Protein AF-A0A7M2WSL2-F1 (afdb_monomer)

Solvent-accessible surface area (backbone atoms only — not comparable to full-atom values): 22677 Å² total; per-residue (Å²): 111,73,67,41,80,31,45,50,69,55,45,14,62,76,70,75,43,53,54,68,55,51,52,52,30,42,78,66,69,74,40,58,68,49,78,54,98,91,40,59,30,32,61,43,76,50,77,74,74,77,69,74,76,80,85,72,78,87,85,80,89,82,82,86,81,89,82,88,91,80,84,84,89,81,90,86,76,83,83,75,87,81,77,84,82,82,81,76,79,75,80,72,84,81,88,76,77,91,67,82,78,76,72,79,74,80,76,73,67,79,74,70,66,75,58,62,66,52,56,58,61,66,70,77,64,87,81,73,93,62,81,77,54,66,66,59,57,50,54,50,52,53,56,50,51,54,50,52,54,50,51,52,52,50,51,55,50,50,54,57,53,52,57,55,52,55,56,53,52,54,54,52,51,54,51,52,53,51,54,53,50,52,53,52,52,50,51,52,50,52,52,53,51,50,53,53,51,54,59,55,49,55,58,50,49,54,52,50,51,51,50,53,52,53,50,50,53,51,52,50,50,54,50,54,51,52,51,50,54,50,51,50,52,54,50,52,50,53,54,50,50,53,52,50,54,50,52,51,52,52,52,51,52,49,54,52,53,49,52,52,53,53,54,55,50,54,54,60,55,55,74,76,71,66,79,92,75,91,74,84,89,81,90,76,91,73,87,74,73,83,80,76,83,79,67,86,76,71,78,80,73,75,68,84,80,82,75,78,82,79,76,88,76,78,72,75,83,68,80,80,74,73,83,86,65,82,74,86,80,71,87,77,73,82,78,79,79,75,80,78,75,74,81,84,79,91,127

Mean predicted aligned error: 22.31 Å

Organism: NCBI:txid2807512

Radius of gyration: 57.65 Å; Cα contacts (8 Å, |Δi|>4): 65; chains: 1; bounding box: 119×73×189 Å

Structure (mmCIF, N/CA/C/O backbone):
data_AF-A0A7M2WSL2-F1
#
_entry.id   AF-A0A7M2WSL2-F1
#
loop_
_atom_site.group_PDB
_atom_site.id
_atom_site.type_symbol
_atom_site.label_atom_id
_atom_site.label_alt_id
_atom_site.label_comp_id
_atom_site.label_asym_id
_atom_site.label_entity_id
_atom_site.label_seq_id
_atom_site.pdbx_PDB_ins_code
_atom_site.Cartn_x
_atom_site.Cartn_y
_atom_site.Cartn_z
_atom_site.occupancy
_atom_site.B_iso_or_equiv
_atom_site.auth_seq_id
_atom_site.auth_comp_id
_atom_site.auth_asym_id
_atom_site.auth_atom_id
_atom_site.pdbx_PDB_model_num
ATOM 1 N N . MET A 1 1 ? -17.368 -17.737 -5.888 1.00 64.94 1 MET A N 1
ATOM 2 C CA . MET A 1 1 ? -16.887 -16.482 -5.279 1.00 64.94 1 MET A CA 1
ATOM 3 C C . MET A 1 1 ? -17.725 -15.364 -5.865 1.00 64.94 1 MET A C 1
ATOM 5 O O . MET A 1 1 ? -17.919 -15.394 -7.074 1.00 64.94 1 MET A O 1
ATOM 9 N N . PRO A 1 2 ? -18.337 -14.489 -5.056 1.00 87.25 2 PRO A N 1
ATOM 10 C CA . PRO A 1 2 ? -19.123 -13.386 -5.589 1.00 87.25 2 PRO A CA 1
ATOM 11 C C . PRO A 1 2 ? -18.171 -12.367 -6.216 1.00 87.25 2 PRO A C 1
ATOM 13 O O . PRO A 1 2 ? -17.547 -11.564 -5.523 1.00 87.25 2 PRO A O 1
ATOM 16 N N . ASP A 1 3 ? -18.030 -12.427 -7.535 1.00 94.69 3 ASP A N 1
ATOM 17 C CA . ASP A 1 3 ? -17.269 -11.424 -8.260 1.00 94.69 3 ASP A CA 1
ATOM 18 C C . ASP A 1 3 ? -18.045 -10.107 -8.213 1.00 94.69 3 ASP A C 1
ATOM 20 O O . ASP A 1 3 ? -19.223 -10.038 -8.572 1.00 94.69 3 ASP A O 1
ATOM 24 N N . THR A 1 4 ? -17.398 -9.061 -7.705 1.00 96.69 4 THR A N 1
ATOM 25 C CA . THR A 1 4 ? -18.020 -7.746 -7.539 1.00 96.69 4 THR A CA 1
ATOM 26 C C . THR A 1 4 ? -17.305 -6.748 -8.434 1.00 96.69 4 THR A C 1
ATOM 28 O O . THR A 1 4 ? -16.081 -6.619 -8.381 1.00 96.69 4 THR A O 1
ATOM 31 N N . TRP A 1 5 ? -18.069 -6.030 -9.257 1.00 97.81 5 TRP A N 1
ATOM 32 C CA . TRP A 1 5 ? -17.551 -4.901 -10.023 1.00 97.81 5 TRP A CA 1
ATOM 33 C C . TRP A 1 5 ? -17.363 -3.708 -9.091 1.00 97.81 5 TRP A C 1
ATOM 35 O O . TRP A 1 5 ? -18.303 -3.290 -8.418 1.00 97.81 5 TRP A O 1
ATOM 45 N N . GLN A 1 6 ? -16.144 -3.182 -9.032 1.00 97.75 6 GLN A N 1
ATOM 46 C CA . GLN A 1 6 ? -15.785 -2.058 -8.170 1.00 97.75 6 GLN A CA 1
ATOM 47 C C . GLN A 1 6 ? -15.093 -0.967 -8.978 1.00 97.75 6 GLN A C 1
ATOM 49 O O . GLN A 1 6 ? -14.476 -1.236 -10.010 1.00 97.75 6 GLN A O 1
ATOM 54 N N . THR A 1 7 ? -15.140 0.276 -8.502 1.00 98.06 7 THR A N 1
ATOM 55 C CA . THR A 1 7 ? -14.353 1.352 -9.118 1.00 98.06 7 THR A CA 1
ATOM 56 C C . THR A 1 7 ? -12.853 1.084 -8.944 1.00 98.06 7 THR A C 1
ATOM 58 O O . THR A 1 7 ? -12.441 0.387 -8.017 1.00 98.06 7 THR A O 1
ATOM 61 N N . ILE A 1 8 ? -12.005 1.654 -9.811 1.00 97.56 8 ILE A N 1
ATOM 62 C CA . ILE A 1 8 ? -10.539 1.475 -9.717 1.00 97.56 8 ILE A CA 1
ATOM 63 C C . ILE A 1 8 ? -10.004 1.852 -8.322 1.00 97.56 8 ILE A C 1
ATOM 65 O O . ILE A 1 8 ? -9.097 1.198 -7.811 1.00 97.56 8 ILE A O 1
ATOM 69 N N . GLU A 1 9 ? -10.559 2.896 -7.708 1.00 97.56 9 GLU A N 1
ATOM 70 C CA . GLU A 1 9 ? -10.165 3.377 -6.379 1.00 97.56 9 GLU A CA 1
ATOM 71 C C . GLU A 1 9 ? -10.518 2.365 -5.284 1.00 97.56 9 GLU A C 1
ATOM 73 O O . GLU A 1 9 ? -9.686 2.067 -4.430 1.00 97.56 9 GLU A O 1
ATOM 78 N N . GLN A 1 10 ? -11.718 1.784 -5.341 1.00 97.12 10 GLN A N 1
ATOM 79 C CA . GLN A 1 10 ? -12.152 0.752 -4.397 1.00 97.12 10 GLN A CA 1
ATOM 80 C C . GLN A 1 10 ? -11.351 -0.537 -4.577 1.00 97.12 10 GLN A C 1
ATOM 82 O O . GLN A 1 10 ? -10.811 -1.062 -3.605 1.00 97.12 10 GLN A O 1
ATOM 87 N N . ALA A 1 11 ? -11.165 -0.979 -5.823 1.00 97.19 11 ALA A N 1
ATOM 88 C CA . ALA A 1 11 ? -10.371 -2.159 -6.140 1.00 97.19 11 ALA A CA 1
ATOM 89 C C . ALA A 1 11 ? -8.915 -2.017 -5.665 1.00 97.19 11 ALA A C 1
ATOM 91 O O . ALA A 1 11 ? -8.324 -2.980 -5.183 1.00 97.19 11 ALA A O 1
ATOM 92 N N . ALA A 1 12 ? -8.335 -0.815 -5.759 1.00 97.44 12 ALA A N 1
ATOM 93 C CA . ALA A 1 12 ? -7.002 -0.524 -5.237 1.00 97.44 12 ALA A CA 1
ATOM 94 C C . ALA A 1 12 ? -6.919 -0.767 -3.719 1.00 97.44 12 ALA A C 1
ATOM 96 O O . ALA A 1 12 ? -5.985 -1.423 -3.254 1.00 97.44 12 ALA A O 1
ATOM 97 N N . VAL A 1 13 ? -7.923 -0.317 -2.960 1.00 97.44 13 VAL A N 1
ATOM 98 C CA . VAL A 1 13 ? -8.010 -0.552 -1.510 1.00 97.44 13 VAL A CA 1
ATOM 99 C C . VAL A 1 13 ? -8.217 -2.036 -1.205 1.00 97.44 13 VAL A C 1
ATOM 101 O O . VAL A 1 13 ? -7.488 -2.594 -0.390 1.00 97.44 13 VAL A O 1
ATOM 104 N N . THR A 1 14 ? -9.154 -2.698 -1.888 1.00 95.88 14 THR A N 1
ATOM 105 C CA . THR A 1 14 ? -9.476 -4.116 -1.661 1.00 95.88 14 THR A CA 1
ATOM 106 C C . THR A 1 14 ? -8.311 -5.051 -1.987 1.00 95.88 14 THR A C 1
ATOM 108 O O . THR A 1 14 ? -8.093 -6.024 -1.271 1.00 95.88 14 THR A O 1
ATOM 111 N N . LEU A 1 15 ? -7.538 -4.758 -3.036 1.00 95.50 15 LEU A N 1
ATOM 112 C CA . LEU A 1 15 ? -6.377 -5.559 -3.440 1.00 95.50 15 LEU A CA 1
ATOM 113 C C . LEU A 1 15 ? -5.081 -5.173 -2.706 1.00 95.50 15 LEU A C 1
ATOM 115 O O . LEU A 1 15 ? -4.066 -5.845 -2.882 1.00 95.50 15 LEU A O 1
ATOM 119 N N . GLY A 1 16 ? -5.072 -4.076 -1.941 1.00 96.12 16 GLY A N 1
ATOM 120 C CA . GLY A 1 16 ? -3.850 -3.537 -1.335 1.00 96.12 16 GLY A CA 1
ATOM 121 C C . GLY A 1 16 ? -2.824 -3.041 -2.365 1.00 96.12 16 GLY A C 1
ATOM 122 O O . GLY A 1 16 ? -1.617 -3.120 -2.137 1.00 96.12 16 GLY A O 1
ATOM 123 N N . LEU A 1 17 ? -3.281 -2.551 -3.522 1.00 97.56 17 LEU A N 1
ATOM 124 C CA . LEU A 1 17 ? -2.436 -2.065 -4.619 1.00 97.56 17 LEU A CA 1
ATOM 125 C C . LEU A 1 17 ? -2.628 -0.563 -4.840 1.00 97.56 17 LEU A C 1
ATOM 127 O O . LEU A 1 17 ? -3.683 -0.004 -4.576 1.00 97.56 17 LEU A O 1
ATOM 131 N N . SER A 1 18 ? -1.623 0.114 -5.405 1.00 97.81 18 SER A N 1
ATOM 132 C CA . SER A 1 18 ? -1.810 1.505 -5.840 1.00 97.81 18 SER A CA 1
ATOM 133 C C . SER A 1 18 ? -2.725 1.583 -7.070 1.00 97.81 18 SER A C 1
ATOM 135 O O . SER A 1 18 ? -2.648 0.728 -7.956 1.00 97.81 18 SER A O 1
ATOM 137 N N . VAL A 1 19 ? -3.504 2.664 -7.196 1.00 97.81 19 VAL A N 1
ATOM 138 C CA . VAL A 1 19 ? -4.343 2.961 -8.380 1.00 97.81 19 VAL A CA 1
ATOM 139 C C . VAL A 1 19 ? -3.547 2.851 -9.690 1.00 97.81 19 VAL A C 1
ATOM 141 O O . VAL A 1 19 ? -4.021 2.300 -10.683 1.00 97.81 19 VAL A O 1
ATOM 144 N N . ARG A 1 20 ? -2.288 3.315 -9.698 1.00 97.75 20 ARG A N 1
ATOM 145 C CA . ARG A 1 20 ? -1.397 3.220 -10.866 1.00 97.75 20 ARG A CA 1
ATOM 146 C C . ARG A 1 20 ? -1.063 1.770 -11.225 1.00 97.75 20 ARG A C 1
ATOM 148 O O . ARG A 1 20 ? -0.991 1.439 -12.407 1.00 97.75 20 ARG A O 1
ATOM 155 N N . THR A 1 21 ? -0.858 0.915 -10.225 1.00 98.12 21 THR A N 1
ATOM 156 C CA . THR A 1 21 ? -0.611 -0.520 -10.424 1.00 98.12 21 THR A CA 1
ATOM 157 C C . THR A 1 21 ? -1.848 -1.208 -10.991 1.00 98.12 21 THR A C 1
ATOM 159 O O . THR A 1 21 ? -1.718 -1.959 -11.955 1.00 98.12 21 THR A O 1
ATOM 162 N N . VAL A 1 22 ? -3.036 -0.894 -10.461 1.00 97.69 22 VAL A N 1
ATOM 163 C CA . VAL A 1 22 ? -4.315 -1.401 -10.985 1.00 97.69 22 VAL A CA 1
ATOM 164 C C . VAL A 1 22 ? -4.478 -1.007 -12.456 1.00 97.69 22 VAL A C 1
ATOM 166 O O . VAL A 1 22 ? -4.682 -1.879 -13.296 1.00 97.69 22 VAL A O 1
ATOM 169 N N . ASN A 1 23 ? -4.243 0.261 -12.813 1.00 97.62 23 ASN A N 1
ATOM 170 C CA . ASN A 1 23 ? -4.266 0.709 -14.213 1.00 97.62 23 ASN A CA 1
ATOM 171 C C . ASN A 1 23 ? -3.266 -0.042 -15.100 1.00 97.62 23 ASN A C 1
ATOM 173 O O . ASN A 1 23 ? -3.602 -0.436 -16.213 1.00 97.62 23 ASN A O 1
ATOM 177 N N . ARG A 1 24 ? -2.048 -0.299 -14.609 1.00 97.94 24 ARG A N 1
ATOM 178 C CA . ARG A 1 24 ? -1.054 -1.084 -15.355 1.00 97.94 24 ARG A CA 1
ATOM 179 C C . ARG A 1 24 ? -1.512 -2.529 -15.574 1.00 97.94 24 ARG A C 1
ATOM 181 O O . ARG A 1 24 ? -1.225 -3.095 -16.624 1.00 97.94 24 ARG A O 1
ATOM 188 N N . HIS A 1 25 ? -2.209 -3.124 -14.608 1.00 97.75 25 HIS A N 1
ATOM 189 C CA . HIS A 1 25 ? -2.771 -4.470 -14.729 1.00 97.75 25 HIS A CA 1
ATOM 190 C C . HIS A 1 25 ? -3.954 -4.523 -15.700 1.00 97.75 25 HIS A C 1
ATOM 192 O O . HIS A 1 25 ? -4.042 -5.482 -16.461 1.00 97.75 25 HIS A O 1
ATOM 198 N N . ILE A 1 26 ? -4.791 -3.481 -15.732 1.00 97.38 26 ILE A N 1
ATOM 199 C CA . ILE A 1 26 ? -5.857 -3.325 -16.731 1.00 97.38 26 ILE A CA 1
ATOM 200 C C . ILE A 1 26 ? -5.252 -3.245 -18.140 1.00 97.38 26 ILE A C 1
ATOM 202 O O . ILE A 1 26 ? -5.611 -4.035 -19.006 1.00 97.38 26 ILE A O 1
ATOM 206 N N . THR A 1 27 ? -4.277 -2.355 -18.372 1.00 97.62 27 THR A N 1
ATOM 207 C CA . THR A 1 27 ? -3.606 -2.236 -19.684 1.00 97.62 27 THR A CA 1
ATOM 208 C C . THR A 1 27 ? -2.864 -3.516 -20.075 1.00 97.62 27 THR A C 1
ATOM 210 O O . THR A 1 27 ? -2.748 -3.828 -21.255 1.00 97.62 27 THR A O 1
ATOM 213 N N . GLY A 1 28 ? -2.365 -4.267 -19.090 1.00 97.06 28 GLY A N 1
ATOM 214 C CA . GLY A 1 28 ? -1.717 -5.560 -19.296 1.00 97.06 28 GLY A CA 1
ATOM 215 C C . GLY A 1 28 ? -2.674 -6.745 -19.459 1.00 97.06 28 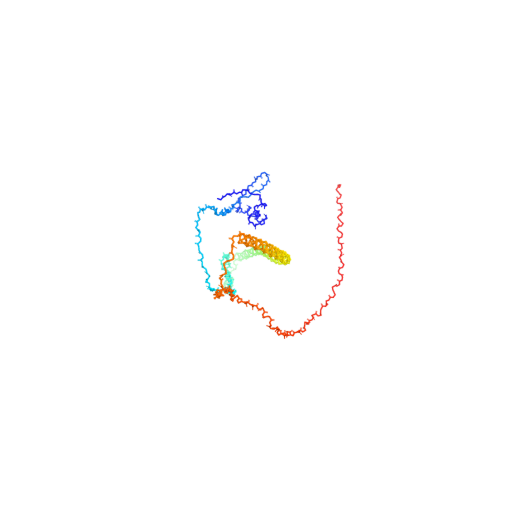GLY A C 1
ATOM 216 O O . GLY A 1 28 ? -2.184 -7.864 -19.573 1.00 97.06 28 GLY A O 1
ATOM 217 N N . GLY A 1 29 ? -3.996 -6.536 -19.410 1.00 96.88 29 GLY A N 1
ATOM 218 C CA . GLY A 1 29 ? -5.001 -7.600 -19.530 1.00 96.88 29 GLY A CA 1
ATOM 219 C C . GLY A 1 29 ? -5.028 -8.591 -18.360 1.00 96.88 29 GLY A C 1
ATOM 220 O O . GLY A 1 29 ? -5.563 -9.684 -18.500 1.00 96.88 29 GLY A O 1
ATOM 221 N N . LYS A 1 30 ? -4.428 -8.240 -17.214 1.00 97.56 30 LYS A N 1
ATOM 222 C CA . LYS A 1 30 ? -4.379 -9.102 -16.017 1.00 97.56 30 LYS A CA 1
ATOM 223 C C . LYS A 1 30 ? -5.619 -8.987 -15.137 1.00 97.56 30 LYS A C 1
ATOM 225 O O . LYS A 1 30 ? -5.870 -9.878 -14.337 1.00 97.56 30 LYS A O 1
ATOM 230 N N . LEU A 1 31 ? -6.327 -7.865 -15.228 1.00 97.38 31 LEU A N 1
ATOM 231 C CA . LEU A 1 31 ? -7.574 -7.616 -14.515 1.00 97.38 31 LEU A CA 1
ATOM 232 C C . LEU A 1 31 ? -8.659 -7.319 -15.540 1.00 97.38 31 LEU A C 1
ATOM 234 O O . LEU A 1 31 ? -8.443 -6.522 -16.456 1.00 97.38 31 LEU A O 1
ATOM 238 N N . GLU A 1 32 ? -9.815 -7.949 -15.372 1.00 97.94 32 GLU A N 1
ATOM 239 C CA . GLU A 1 32 ? -10.969 -7.697 -16.220 1.00 97.94 32 GLU A CA 1
ATOM 240 C C . GLU A 1 32 ? -11.554 -6.323 -15.879 1.00 97.94 32 GLU A C 1
ATOM 242 O O . GLU A 1 32 ? -11.783 -5.995 -14.712 1.00 97.94 32 GLU A O 1
ATOM 247 N N . SER A 1 33 ? -11.743 -5.483 -16.897 1.00 97.88 33 SER A N 1
ATOM 248 C CA . SER A 1 33 ? -12.232 -4.115 -16.721 1.00 97.88 33 SER A CA 1
ATOM 249 C C . SER A 1 33 ? -13.359 -3.816 -17.691 1.00 97.88 33 SER A C 1
ATOM 251 O O . SER A 1 33 ? -13.287 -4.211 -18.856 1.00 97.88 33 SER A O 1
ATOM 253 N N . ARG A 1 34 ? -14.345 -3.043 -17.242 1.00 98.06 34 ARG A N 1
ATOM 254 C CA . ARG A 1 34 ? -15.430 -2.524 -18.080 1.00 98.06 34 ARG A CA 1
ATOM 255 C C . ARG A 1 34 ? -15.601 -1.026 -17.862 1.00 98.06 34 ARG A C 1
ATOM 257 O O . ARG A 1 34 ? -15.163 -0.480 -16.851 1.00 98.06 34 ARG A O 1
ATOM 264 N N . LEU A 1 35 ? -16.233 -0.353 -18.815 1.00 98.06 35 LEU A N 1
ATOM 265 C CA . LEU A 1 35 ? -16.633 1.044 -18.670 1.00 98.06 35 LEU A CA 1
ATOM 266 C C . LEU A 1 35 ? -18.125 1.078 -18.315 1.00 98.06 35 LEU A C 1
ATOM 268 O O . LEU A 1 35 ? -18.942 0.622 -19.110 1.00 98.06 35 LEU A O 1
ATOM 272 N N . PHE A 1 36 ? -18.472 1.595 -17.138 1.00 96.94 36 PHE A N 1
ATOM 273 C CA . PHE A 1 36 ? -19.849 1.734 -16.664 1.00 96.94 36 PHE A CA 1
ATOM 274 C C . PHE A 1 36 ? -20.069 3.186 -16.225 1.00 96.94 36 PHE A C 1
ATOM 276 O O . PHE A 1 36 ? -19.248 3.748 -15.505 1.00 96.94 36 PHE A O 1
ATOM 283 N N . GLU A 1 37 ? -21.109 3.839 -16.750 1.00 95.19 37 GLU A N 1
ATOM 284 C CA . GLU A 1 37 ? -21.419 5.256 -16.463 1.00 95.19 37 GLU A CA 1
ATOM 285 C C . GLU A 1 37 ? -20.238 6.232 -16.685 1.00 95.19 37 GLU A C 1
ATOM 287 O O . GLU A 1 37 ? -20.063 7.225 -15.981 1.00 95.19 37 GLU A O 1
ATOM 292 N N . GLY A 1 38 ? -19.375 5.945 -17.666 1.00 96.50 38 GLY A N 1
ATOM 293 C CA . GLY A 1 38 ? -18.196 6.769 -17.963 1.00 96.50 38 GLY A CA 1
ATOM 294 C C . GLY A 1 38 ? -17.043 6.623 -16.961 1.00 96.50 38 GLY A C 1
ATOM 295 O O . GLY A 1 38 ? -16.013 7.278 -17.121 1.00 96.50 38 GLY A O 1
ATOM 296 N N . ARG A 1 39 ? -17.163 5.737 -15.965 1.00 96.69 39 ARG A N 1
ATOM 297 C CA . ARG A 1 39 ? -16.080 5.351 -15.054 1.00 96.69 39 ARG A CA 1
ATOM 298 C C . ARG A 1 39 ? -15.612 3.932 -15.374 1.00 96.69 39 ARG A C 1
ATOM 300 O O . ARG A 1 39 ? -16.380 3.080 -15.811 1.00 96.69 39 ARG A O 1
ATOM 307 N N . ARG A 1 40 ? -14.312 3.675 -15.213 1.00 96.62 40 ARG A N 1
ATOM 308 C CA . ARG A 1 40 ? -13.759 2.322 -15.371 1.00 96.62 40 ARG A CA 1
ATOM 309 C C . ARG A 1 40 ? -13.963 1.547 -14.073 1.00 96.62 40 ARG A C 1
ATOM 311 O O . ARG A 1 40 ? -13.539 2.003 -13.011 1.00 96.62 40 ARG A O 1
ATOM 318 N N . GLU A 1 41 ? -14.582 0.384 -14.189 1.00 98.19 41 GLU A N 1
ATOM 319 C CA . GLU A 1 41 ? -14.761 -0.589 -13.115 1.00 98.19 41 GLU A CA 1
ATOM 320 C C . GLU A 1 41 ? -13.898 -1.823 -13.382 1.00 98.19 41 GLU A C 1
ATOM 322 O O . GLU A 1 41 ? -13.616 -2.165 -14.534 1.00 98.19 41 GLU A O 1
ATOM 327 N N . VAL A 1 42 ? -13.478 -2.485 -12.311 1.00 97.94 42 VAL A N 1
ATOM 328 C CA . VAL A 1 42 ? -12.630 -3.678 -12.321 1.00 97.94 42 VAL A CA 1
ATOM 329 C C . VAL A 1 42 ? -13.364 -4.804 -11.605 1.00 97.94 42 VAL A C 1
ATOM 331 O O . VAL A 1 42 ? -13.981 -4.573 -10.563 1.00 97.94 42 VAL A O 1
ATOM 334 N N . LEU A 1 43 ? -13.305 -6.012 -12.163 1.00 97.69 43 LEU A N 1
ATOM 335 C CA . LEU A 1 43 ? -13.853 -7.205 -11.527 1.00 97.69 43 LEU A CA 1
ATOM 336 C C . LEU A 1 43 ? -12.900 -7.677 -10.425 1.00 97.69 43 LEU A C 1
ATOM 338 O O . LEU A 1 43 ? -11.735 -7.978 -10.696 1.00 97.69 43 LEU A O 1
ATOM 342 N N . VAL A 1 44 ? -13.381 -7.726 -9.182 1.00 96.75 44 VAL A N 1
ATOM 343 C CA . VAL A 1 44 ? -12.599 -8.201 -8.035 1.00 96.75 44 VAL A CA 1
ATOM 344 C C . VAL A 1 44 ? -13.259 -9.451 -7.460 1.00 96.75 44 VAL A C 1
ATOM 346 O O . VAL A 1 44 ? -14.396 -9.402 -6.985 1.00 96.75 44 VAL A O 1
ATOM 349 N N . SER A 1 45 ? -12.524 -10.563 -7.471 1.00 94.94 45 SER A N 1
ATOM 350 C CA . SER A 1 45 ? -12.905 -11.790 -6.770 1.00 94.94 45 SER A CA 1
ATOM 351 C C . SER A 1 45 ? -12.498 -11.658 -5.306 1.00 94.94 45 SER A C 1
ATOM 353 O O . SER A 1 45 ? -11.326 -11.800 -4.953 1.00 94.94 45 SER A O 1
ATOM 355 N N . LEU A 1 46 ? -13.464 -11.335 -4.449 1.00 89.62 46 LEU A N 1
ATOM 356 C CA . LEU A 1 46 ? -13.247 -11.324 -3.006 1.00 89.62 46 LEU A CA 1
ATOM 357 C C . LEU A 1 46 ? -13.171 -12.776 -2.505 1.00 89.62 46 LEU A C 1
ATOM 359 O O . LEU A 1 46 ? -14.042 -13.581 -2.862 1.00 89.62 46 LEU A O 1
ATOM 363 N N . PRO A 1 47 ? -12.165 -13.135 -1.684 1.00 84.56 47 PRO A N 1
ATOM 364 C CA . PRO A 1 47 ? -12.199 -14.404 -0.973 1.00 84.56 47 PRO A CA 1
ATOM 365 C C . PRO A 1 47 ? -13.462 -14.420 -0.111 1.00 84.56 47 PRO A C 1
ATOM 367 O O . PRO A 1 47 ? -13.743 -13.442 0.583 1.00 84.56 47 PRO A O 1
ATOM 370 N N . ASP A 1 48 ? -14.236 -15.504 -0.211 1.00 79.75 48 ASP A N 1
ATOM 371 C CA . ASP A 1 48 ? -15.461 -15.686 0.569 1.00 79.75 48 ASP A CA 1
ATOM 372 C C . ASP A 1 48 ? -15.095 -15.451 2.041 1.00 79.75 48 ASP A C 1
ATOM 374 O O . ASP A 1 48 ? -14.206 -16.156 2.542 1.00 79.75 48 ASP A O 1
ATOM 378 N N . PRO A 1 49 ? -15.638 -14.407 2.705 1.00 77.69 49 PRO A N 1
ATOM 379 C CA . PRO A 1 49 ? -15.302 -14.149 4.092 1.00 77.69 49 PRO A CA 1
ATOM 380 C C . PRO A 1 49 ? -15.655 -15.424 4.832 1.00 77.69 49 PRO A C 1
ATOM 382 O O . PRO A 1 49 ? -16.815 -15.826 4.811 1.00 77.69 49 PRO A O 1
ATOM 385 N N . VAL A 1 50 ? -14.644 -16.092 5.400 1.00 70.25 50 VAL A N 1
ATOM 386 C CA . VAL A 1 50 ? -14.818 -17.341 6.141 1.00 70.25 50 VAL A CA 1
ATOM 387 C C . VAL A 1 50 ? -15.927 -17.074 7.137 1.00 70.25 50 VAL A C 1
ATOM 389 O O . VAL A 1 50 ? -15.716 -16.354 8.114 1.00 70.25 50 VAL A O 1
ATOM 392 N N . ARG A 1 51 ? -17.132 -17.560 6.818 1.00 64.12 51 ARG A N 1
ATOM 393 C CA . ARG A 1 51 ? -18.318 -17.322 7.624 1.00 64.12 51 ARG A CA 1
ATOM 394 C C . ARG A 1 51 ? -17.937 -17.850 8.998 1.00 64.12 51 ARG A C 1
ATOM 396 O O . ARG A 1 51 ? -17.650 -19.048 9.080 1.00 64.12 51 ARG A O 1
ATOM 403 N N . PRO A 1 52 ? -17.811 -16.993 10.031 1.00 63.00 52 PRO A N 1
ATOM 404 C CA . PRO A 1 52 ? -17.449 -17.471 11.351 1.00 63.00 52 PRO A CA 1
ATOM 405 C C . PRO A 1 52 ? -18.497 -18.520 11.676 1.00 63.00 52 PRO A C 1
ATOM 407 O O . PRO A 1 52 ? -19.689 -18.217 11.626 1.00 63.00 52 PRO A O 1
ATOM 410 N N . ALA A 1 53 ? -18.055 -19.771 11.826 1.00 61.66 53 ALA A N 1
ATOM 411 C CA . ALA A 1 53 ? -18.947 -20.895 12.028 1.00 61.66 53 ALA A CA 1
ATOM 412 C C . ALA A 1 53 ? -19.918 -20.494 13.134 1.00 61.66 53 ALA A C 1
ATOM 414 O O . ALA A 1 53 ? -19.483 -20.192 14.246 1.00 61.66 53 ALA A O 1
ATOM 415 N N . ASP A 1 54 ? -21.201 -20.403 12.779 1.00 50.41 54 ASP A N 1
ATOM 416 C CA . ASP A 1 54 ? -22.283 -20.076 13.688 1.00 50.41 54 ASP A CA 1
ATOM 417 C C . ASP A 1 54 ? -22.218 -21.088 14.839 1.00 50.41 54 ASP A C 1
ATOM 419 O O . ASP A 1 54 ? -22.746 -22.196 14.749 1.00 50.41 54 ASP A O 1
ATOM 423 N N . SER A 1 55 ? -21.559 -20.716 15.937 1.00 55.62 55 SER A N 1
ATOM 424 C CA . SER A 1 55 ? -21.546 -21.428 17.213 1.00 55.62 55 SER A CA 1
ATOM 425 C C . SER A 1 55 ? -22.893 -21.222 17.902 1.00 55.62 55 SER A C 1
ATOM 427 O O . SER A 1 55 ? -23.008 -20.786 19.045 1.00 55.62 55 SER A O 1
ATOM 429 N N . THR A 1 56 ? -23.966 -21.530 17.181 1.00 51.66 56 THR A N 1
ATOM 430 C CA . THR A 1 56 ? -25.314 -21.534 17.715 1.00 51.66 56 THR A CA 1
ATOM 431 C C . THR A 1 56 ? -25.589 -22.896 18.341 1.00 51.66 56 THR A C 1
ATOM 433 O O . THR A 1 56 ? -26.010 -23.856 17.711 1.00 51.66 56 THR A O 1
ATOM 436 N N . LYS A 1 57 ? -25.400 -22.918 19.663 1.00 50.38 57 LYS A N 1
ATOM 437 C CA . LYS A 1 57 ? -26.470 -23.332 20.576 1.00 50.38 57 LYS A CA 1
ATOM 438 C C . LYS A 1 57 ? -26.914 -24.799 20.456 1.00 50.38 57 LYS A C 1
ATOM 440 O O . LYS A 1 57 ? -28.077 -25.084 20.194 1.00 50.38 57 LYS A O 1
ATOM 445 N N . SER A 1 58 ? -26.017 -25.721 20.812 1.00 48.78 58 SER A N 1
ATOM 446 C CA . SER A 1 58 ? -26.443 -26.968 21.458 1.00 48.78 58 SER A CA 1
ATOM 447 C C . SER A 1 58 ? -26.646 -26.684 22.947 1.00 48.78 58 SER A C 1
ATOM 449 O O . SER A 1 58 ? -25.696 -26.517 23.710 1.00 48.78 58 SER A O 1
ATOM 451 N N . ALA A 1 59 ? -27.908 -26.522 23.333 1.00 49.62 59 ALA A N 1
ATOM 452 C CA . ALA A 1 59 ? -28.340 -26.411 24.715 1.00 49.62 59 ALA A CA 1
ATOM 453 C C . ALA A 1 59 ? -28.678 -27.808 25.255 1.00 49.62 59 ALA A C 1
ATOM 455 O O . ALA A 1 59 ? -29.679 -28.384 24.841 1.00 49.62 59 ALA A O 1
ATOM 456 N N . ALA A 1 60 ? -27.892 -28.314 26.209 1.00 48.84 60 ALA A N 1
ATOM 457 C CA . ALA A 1 60 ? -28.373 -29.157 27.309 1.00 48.84 60 ALA A CA 1
ATOM 458 C C . ALA A 1 60 ? -27.327 -29.209 28.447 1.00 48.84 60 ALA A C 1
ATOM 460 O O . ALA A 1 60 ? -26.129 -29.151 28.168 1.00 48.84 60 ALA A O 1
ATOM 461 N N . PRO A 1 61 ? -27.748 -29.283 29.726 1.00 61.75 61 PRO A N 1
ATOM 462 C CA . PRO A 1 61 ? -26.907 -28.960 30.873 1.00 61.75 61 PRO A CA 1
ATOM 463 C C . PRO A 1 61 ? -26.326 -30.213 31.536 1.00 61.75 61 PRO A C 1
ATOM 465 O O . PRO A 1 61 ? -27.065 -31.152 31.819 1.00 61.75 61 PRO A O 1
ATOM 468 N N . GLN A 1 62 ? -25.045 -30.193 31.918 1.00 44.06 62 GLN A N 1
ATOM 469 C CA . GLN A 1 62 ? -24.550 -31.092 32.963 1.00 44.06 62 GLN A CA 1
ATOM 470 C C . GLN A 1 62 ? -23.603 -30.392 33.943 1.00 44.06 62 GLN A C 1
ATOM 472 O O . GLN A 1 62 ? -22.435 -30.107 33.709 1.00 44.06 62 GLN A O 1
ATOM 477 N N . ARG A 1 63 ? -24.254 -30.097 35.061 1.00 40.81 63 ARG A N 1
ATOM 478 C CA . ARG A 1 63 ? -23.825 -29.838 36.427 1.00 40.81 63 ARG A CA 1
ATOM 479 C C . ARG A 1 63 ? -22.597 -30.656 36.881 1.00 40.81 63 ARG A C 1
ATOM 481 O O . ARG A 1 63 ? -22.625 -31.875 36.819 1.00 40.81 63 ARG A O 1
ATOM 488 N N . ALA A 1 64 ? -21.646 -29.921 37.465 1.00 49.84 64 ALA A N 1
ATOM 489 C CA . ALA A 1 64 ? -20.765 -30.250 38.597 1.00 49.84 64 ALA A CA 1
ATOM 490 C C . ALA A 1 64 ? -19.856 -31.496 38.532 1.00 49.84 64 ALA A C 1
ATOM 492 O O . ALA A 1 64 ? -20.331 -32.618 38.637 1.00 49.84 64 ALA A O 1
ATOM 493 N N . ALA A 1 65 ? -18.536 -31.282 38.601 1.00 43.97 65 ALA A N 1
ATOM 494 C CA . ALA A 1 65 ? -17.770 -31.466 39.844 1.00 43.97 65 ALA A CA 1
ATOM 495 C C . ALA A 1 65 ? -16.272 -31.146 39.649 1.00 43.97 65 ALA A C 1
ATOM 497 O O . ALA A 1 65 ? -15.642 -31.562 38.685 1.00 43.97 65 ALA A O 1
ATOM 498 N N . SER A 1 66 ? -15.755 -30.375 40.603 1.00 47.00 66 SER A N 1
ATOM 499 C CA . SER A 1 66 ? -14.400 -30.310 41.161 1.00 47.00 66 SER A CA 1
ATOM 500 C C . SER A 1 66 ? -13.328 -31.282 40.637 1.00 47.00 66 SER A C 1
ATOM 502 O O . SER A 1 66 ? -13.529 -32.488 40.704 1.00 47.00 66 SER A O 1
ATOM 504 N N . ALA A 1 67 ? -12.130 -30.768 40.317 1.00 41.09 67 ALA A N 1
ATOM 505 C CA . ALA A 1 67 ? -10.889 -31.032 41.074 1.00 41.09 67 ALA A CA 1
ATOM 506 C C . ALA A 1 67 ? -9.610 -30.621 40.305 1.00 41.09 67 ALA A C 1
ATOM 508 O O . ALA A 1 67 ? -9.287 -31.196 39.276 1.00 41.09 67 ALA A O 1
ATOM 509 N N . ALA A 1 68 ? -8.891 -29.671 40.913 1.00 45.62 68 ALA A N 1
ATOM 510 C CA . ALA A 1 68 ? -7.434 -29.534 41.066 1.00 45.62 68 ALA A CA 1
ATOM 511 C C . ALA A 1 68 ? -6.450 -29.490 39.859 1.00 45.62 68 ALA A C 1
ATOM 513 O O . ALA A 1 68 ? -6.634 -30.162 38.849 1.00 45.62 68 ALA A O 1
ATOM 514 N N . PRO A 1 69 ? -5.340 -28.723 40.001 1.00 60.41 69 PRO A N 1
ATOM 515 C CA . PRO A 1 69 ? -4.348 -28.482 38.956 1.00 60.41 69 PRO A CA 1
ATOM 516 C C . PRO A 1 69 ? -3.114 -29.397 39.077 1.00 60.41 69 PRO A C 1
ATOM 518 O O . PRO A 1 69 ? -2.686 -29.773 40.167 1.00 60.41 69 PRO A O 1
ATOM 521 N N . SER A 1 70 ? -2.485 -29.708 37.948 1.00 45.09 70 SER A N 1
ATOM 522 C CA . SER A 1 70 ? -1.123 -30.256 37.849 1.00 45.09 70 SER A CA 1
ATOM 523 C C . SER A 1 70 ? -0.529 -29.694 36.554 1.00 45.09 70 SER A C 1
ATOM 525 O O . SER A 1 70 ? -1.126 -29.837 35.497 1.00 45.09 70 SER A O 1
ATOM 527 N N . ALA A 1 71 ? 0.411 -28.756 36.638 1.00 41.66 71 ALA A N 1
ATOM 528 C CA . ALA A 1 71 ? 1.844 -28.953 36.855 1.00 41.66 71 ALA A CA 1
ATOM 529 C C . ALA A 1 71 ? 2.616 -29.121 35.533 1.00 41.66 71 ALA A C 1
ATOM 531 O O . ALA A 1 71 ? 2.395 -30.056 34.776 1.00 41.66 71 ALA A O 1
ATOM 532 N N . SER A 1 72 ? 3.588 -28.219 35.379 1.00 38.38 72 SER A N 1
ATOM 533 C CA . SER A 1 72 ? 4.893 -28.430 34.752 1.00 38.38 72 SER A CA 1
ATOM 534 C C . SER A 1 72 ? 4.996 -28.573 33.232 1.00 38.38 72 SER A C 1
ATOM 536 O O . SER A 1 72 ? 4.834 -29.647 32.671 1.00 38.38 72 SER A O 1
ATOM 538 N N . GLY A 1 73 ? 5.540 -27.503 32.643 1.00 37.84 73 GLY A N 1
ATOM 539 C CA . GLY A 1 73 ? 6.768 -27.606 31.856 1.00 37.84 73 GLY A CA 1
ATOM 540 C C . GLY A 1 73 ? 6.590 -27.693 30.347 1.00 37.84 73 GLY A C 1
ATOM 541 O O . GLY A 1 73 ? 6.151 -28.712 29.844 1.00 37.84 73 GLY A O 1
ATOM 542 N N . THR A 1 74 ? 7.051 -26.660 29.639 1.00 38.66 74 THR A N 1
ATOM 543 C CA . THR A 1 74 ? 8.255 -26.756 28.793 1.00 38.66 74 THR A CA 1
ATOM 544 C C . THR A 1 74 ? 8.650 -25.370 28.283 1.00 38.66 74 THR A C 1
ATOM 546 O O . THR A 1 74 ? 7.834 -24.622 27.761 1.00 38.66 74 THR A O 1
ATOM 549 N N . THR A 1 75 ? 9.923 -25.060 28.511 1.00 42.53 75 THR A N 1
ATOM 550 C CA . THR A 1 75 ? 10.793 -24.083 27.844 1.00 42.53 75 THR A CA 1
ATOM 551 C C . THR A 1 75 ? 10.354 -23.655 26.443 1.00 42.53 75 THR A C 1
ATOM 553 O O . THR A 1 75 ? 10.345 -24.485 25.538 1.00 42.53 75 THR A O 1
ATOM 556 N N . ASP A 1 76 ? 10.121 -22.353 26.258 1.00 40.84 76 ASP A N 1
ATOM 557 C CA . ASP A 1 76 ? 10.119 -21.724 24.936 1.00 40.84 76 ASP A CA 1
ATOM 558 C C . ASP A 1 76 ? 11.395 -20.880 24.803 1.00 40.84 76 ASP A C 1
ATOM 560 O O . ASP A 1 76 ? 11.572 -19.831 25.430 1.00 40.84 76 ASP A O 1
ATOM 564 N N . THR A 1 77 ? 12.357 -21.459 24.092 1.00 49.94 77 THR A N 1
ATOM 565 C CA . THR A 1 77 ? 13.677 -20.908 23.795 1.00 49.94 77 THR A CA 1
ATOM 566 C C . THR A 1 77 ? 13.568 -20.073 22.517 1.00 49.94 77 THR A C 1
ATOM 568 O O . THR A 1 77 ? 13.035 -20.567 21.526 1.00 49.94 77 THR A O 1
ATOM 571 N N . PRO A 1 78 ? 14.083 -18.831 22.485 1.00 55.66 78 PRO A N 1
ATOM 572 C CA . PRO A 1 78 ? 14.012 -17.999 21.289 1.00 55.66 78 PRO A CA 1
ATOM 573 C C . PRO A 1 78 ? 14.850 -18.610 20.151 1.00 55.66 78 PRO A C 1
ATOM 575 O O . PRO A 1 78 ? 16.014 -18.952 20.384 1.00 55.66 78 PRO A O 1
ATOM 578 N N . PRO A 1 79 ? 14.318 -18.731 18.919 1.00 60.56 79 PRO A N 1
ATOM 579 C CA . PRO A 1 79 ? 15.112 -19.195 17.794 1.00 60.56 79 PRO A CA 1
ATOM 580 C C . PRO A 1 79 ? 16.142 -18.128 17.410 1.00 60.56 79 PRO A C 1
ATOM 582 O O . PRO A 1 79 ? 15.814 -16.971 17.133 1.00 60.56 79 PRO A O 1
ATOM 585 N N . ALA A 1 80 ? 17.409 -18.536 17.409 1.00 45.00 80 ALA A N 1
ATOM 586 C CA . ALA A 1 80 ? 18.505 -17.781 16.827 1.00 45.00 80 ALA A CA 1
ATOM 587 C C . ALA A 1 80 ? 18.272 -17.575 15.315 1.00 45.00 80 ALA A C 1
ATOM 589 O O . ALA A 1 80 ? 17.721 -18.460 14.658 1.00 45.00 80 ALA A O 1
ATOM 590 N N . PRO A 1 81 ? 18.713 -16.449 14.726 1.00 59.59 81 PRO A N 1
ATOM 591 C CA . PRO A 1 81 ? 18.732 -16.302 13.278 1.00 59.59 81 PRO A CA 1
ATOM 592 C C . PRO A 1 81 ? 19.873 -17.146 12.689 1.00 59.59 81 PRO A C 1
ATOM 594 O O . PRO A 1 81 ? 21.046 -16.767 12.737 1.00 59.59 81 PRO A O 1
ATOM 597 N N . GLU A 1 82 ? 19.524 -18.296 12.117 1.00 44.50 82 GLU A N 1
ATOM 598 C CA . GLU A 1 82 ? 20.415 -19.057 11.246 1.00 44.50 82 GLU A CA 1
ATOM 599 C C . GLU A 1 82 ? 20.705 -18.264 9.963 1.00 44.50 82 GLU A C 1
ATOM 601 O O . GLU A 1 82 ? 19.863 -18.037 9.099 1.00 44.50 82 GLU A O 1
ATOM 606 N N . SER A 1 83 ? 21.929 -17.754 9.915 1.00 43.44 83 SER A N 1
ATOM 607 C CA . SER A 1 83 ? 22.914 -17.954 8.853 1.00 43.44 83 SER A CA 1
ATOM 608 C C . SER A 1 83 ? 22.437 -18.557 7.514 1.00 43.44 83 SER A C 1
ATOM 610 O O . SER A 1 83 ? 22.006 -19.700 7.435 1.00 43.44 83 SER A O 1
ATOM 612 N N . THR A 1 84 ? 22.779 -17.828 6.446 1.00 42.44 84 THR A N 1
ATOM 613 C CA . THR A 1 84 ? 23.196 -18.348 5.129 1.00 42.44 84 THR A CA 1
ATOM 614 C C . THR A 1 84 ? 22.115 -18.860 4.171 1.00 42.44 84 THR A C 1
ATOM 616 O O . THR A 1 84 ? 21.863 -20.052 4.041 1.00 42.44 84 THR A O 1
ATOM 619 N N . VAL A 1 85 ? 21.654 -17.949 3.306 1.00 43.44 85 VAL A N 1
ATOM 620 C CA . VAL A 1 85 ? 21.412 -18.272 1.890 1.00 43.44 85 VAL A CA 1
ATOM 621 C C . VAL A 1 85 ? 22.217 -17.287 1.047 1.00 43.44 85 VAL A C 1
ATOM 623 O O . VAL A 1 85 ? 21.767 -16.190 0.721 1.00 43.44 85 VAL A O 1
ATOM 626 N N . ASN A 1 86 ? 23.447 -17.681 0.716 1.00 38.38 86 ASN A N 1
ATOM 627 C CA . ASN A 1 86 ? 24.205 -17.064 -0.365 1.00 38.38 86 ASN A CA 1
ATOM 628 C C . ASN A 1 86 ? 23.485 -17.382 -1.676 1.00 38.38 86 ASN A C 1
ATOM 630 O O . ASN A 1 86 ? 23.573 -18.489 -2.204 1.00 38.38 86 ASN A O 1
ATOM 634 N N . PHE A 1 87 ? 22.746 -16.403 -2.187 1.00 36.59 87 PHE A N 1
ATOM 635 C CA . PHE A 1 87 ? 22.124 -16.464 -3.500 1.00 36.59 87 PHE A CA 1
ATOM 636 C C . PHE A 1 87 ? 23.196 -16.199 -4.564 1.00 36.59 87 PHE A C 1
ATOM 638 O O . PHE A 1 87 ? 23.393 -15.077 -5.029 1.00 36.59 87 PHE A O 1
ATOM 645 N N . THR A 1 88 ? 23.941 -17.242 -4.923 1.00 41.91 88 THR A N 1
ATOM 646 C CA . THR A 1 88 ? 24.803 -17.243 -6.105 1.00 41.91 88 THR A CA 1
ATOM 647 C C . THR A 1 88 ? 23.903 -17.315 -7.337 1.00 41.91 88 THR A C 1
ATOM 649 O O . THR A 1 88 ? 23.514 -18.393 -7.779 1.00 41.91 88 THR A O 1
ATOM 652 N N . MET A 1 89 ? 23.546 -16.157 -7.900 1.00 44.84 89 MET A N 1
ATOM 653 C CA . MET A 1 89 ? 23.037 -16.096 -9.270 1.00 44.84 89 MET A CA 1
ATOM 654 C C . MET A 1 89 ? 24.170 -16.505 -10.210 1.00 44.84 89 MET A C 1
ATOM 656 O O . MET A 1 89 ? 25.035 -15.706 -10.563 1.00 44.84 89 MET A O 1
ATOM 660 N N . GLY A 1 90 ? 24.152 -17.778 -10.603 1.00 40.00 90 GLY A N 1
ATOM 661 C CA . GLY A 1 90 ? 24.797 -18.237 -11.819 1.00 40.00 90 GLY A CA 1
ATOM 662 C C . GLY A 1 90 ? 24.191 -17.480 -12.995 1.00 40.00 90 GLY A C 1
ATOM 663 O O . GLY A 1 90 ? 23.047 -17.724 -13.380 1.00 40.00 90 GLY A O 1
ATOM 664 N N . ALA A 1 91 ? 24.951 -16.531 -13.539 1.00 39.69 91 ALA A N 1
ATOM 665 C CA . ALA A 1 91 ? 24.667 -15.943 -14.834 1.00 39.69 91 ALA A CA 1
ATOM 666 C C . ALA A 1 91 ? 24.886 -17.040 -15.879 1.00 39.69 91 ALA A C 1
ATOM 668 O O . ALA A 1 91 ? 26.009 -17.345 -16.279 1.00 39.69 91 ALA A O 1
ATOM 669 N N . ALA A 1 92 ? 23.775 -17.681 -16.227 1.00 41.78 92 ALA A N 1
ATOM 670 C CA . ALA A 1 92 ? 23.664 -18.609 -17.324 1.00 41.78 92 ALA A CA 1
ATOM 671 C C . ALA A 1 92 ? 24.198 -17.965 -18.606 1.00 41.78 92 ALA A C 1
ATOM 673 O O . ALA A 1 92 ? 23.894 -16.813 -18.929 1.00 41.78 92 ALA A O 1
ATOM 674 N N . ALA A 1 93 ? 24.988 -18.768 -19.310 1.00 46.25 93 ALA A N 1
ATOM 675 C CA . ALA A 1 93 ? 25.418 -18.573 -20.674 1.00 46.25 93 ALA A CA 1
ATOM 676 C C . ALA A 1 93 ? 24.271 -18.042 -21.542 1.00 46.25 93 ALA A C 1
ATOM 678 O O . ALA A 1 93 ? 23.254 -18.708 -21.729 1.00 46.25 93 ALA A O 1
ATOM 679 N N . ASN A 1 94 ? 24.470 -16.852 -22.100 1.00 43.53 94 ASN A N 1
ATOM 680 C CA . ASN A 1 94 ? 23.756 -16.414 -23.288 1.00 43.53 94 ASN A CA 1
ATOM 681 C C . ASN A 1 94 ? 24.744 -16.485 -24.461 1.00 43.53 94 ASN A C 1
ATOM 683 O O . ASN A 1 94 ? 25.128 -15.479 -25.053 1.00 43.53 94 ASN A O 1
ATOM 687 N N . ASP A 1 95 ? 25.178 -17.716 -24.745 1.00 37.88 95 ASP A N 1
ATOM 688 C CA . ASP A 1 95 ? 25.735 -18.127 -26.033 1.00 37.88 95 ASP A CA 1
ATOM 689 C C . ASP A 1 95 ? 24.606 -18.050 -27.061 1.00 37.88 95 ASP A C 1
ATOM 691 O O . ASP A 1 95 ? 23.822 -18.985 -27.220 1.00 37.88 95 ASP A O 1
ATOM 695 N N . ARG A 1 96 ? 24.451 -16.886 -27.692 1.00 46.81 96 ARG A N 1
ATOM 696 C CA . ARG A 1 96 ? 23.651 -16.686 -28.909 1.00 46.81 96 ARG A CA 1
ATOM 697 C C . ARG A 1 96 ? 24.023 -15.342 -29.517 1.00 46.81 96 ARG A C 1
ATOM 699 O O . ARG A 1 96 ? 23.311 -14.355 -29.383 1.00 46.81 96 ARG A O 1
ATOM 706 N N . ASN A 1 97 ? 25.179 -15.317 -30.166 1.00 47.66 97 ASN A N 1
ATOM 707 C CA . ASN A 1 97 ? 25.455 -14.377 -31.245 1.00 47.66 97 ASN A CA 1
ATOM 708 C C . ASN A 1 97 ? 26.470 -15.005 -32.207 1.00 47.66 97 ASN A C 1
ATOM 710 O O . ASN A 1 97 ? 27.566 -14.496 -32.423 1.00 47.66 97 ASN A O 1
ATOM 714 N N . ASP A 1 98 ? 26.048 -16.107 -32.828 1.00 40.84 98 ASP A N 1
ATOM 715 C CA . ASP A 1 98 ? 26.557 -16.550 -34.126 1.00 40.84 98 ASP A CA 1
ATOM 716 C C . ASP A 1 98 ? 26.065 -15.577 -35.209 1.00 40.84 98 ASP A C 1
ATOM 718 O O . ASP A 1 98 ? 25.234 -15.891 -36.059 1.00 40.84 98 ASP A O 1
ATOM 722 N N . ALA A 1 99 ? 26.549 -14.339 -35.151 1.00 43.88 99 ALA A N 1
ATOM 723 C CA . ALA A 1 99 ? 26.491 -13.428 -36.276 1.00 43.88 99 ALA A CA 1
ATOM 724 C C . ALA A 1 99 ? 27.764 -13.658 -37.085 1.00 43.88 99 ALA A C 1
ATOM 726 O O . ALA A 1 99 ? 28.817 -13.111 -36.774 1.00 43.88 99 ALA A O 1
ATOM 727 N N . ALA A 1 100 ? 27.630 -14.537 -38.079 1.00 49.38 100 ALA A N 1
ATOM 728 C CA . ALA A 1 100 ? 28.460 -14.690 -39.265 1.00 49.38 100 ALA A CA 1
ATOM 729 C C . ALA A 1 100 ? 29.504 -13.571 -39.464 1.00 49.38 100 ALA A C 1
ATOM 731 O O . ALA A 1 100 ? 29.301 -12.621 -40.219 1.00 49.38 100 ALA A O 1
ATOM 732 N N . SER A 1 101 ? 30.659 -13.724 -38.816 1.00 45.06 101 SER A N 1
ATOM 733 C CA . SER A 1 101 ? 31.891 -13.057 -39.213 1.00 45.06 101 SER A CA 1
ATOM 734 C C . SER A 1 101 ? 32.476 -13.881 -40.351 1.00 45.06 101 SER A C 1
ATOM 736 O O . SER A 1 101 ? 33.353 -14.727 -40.170 1.00 45.06 101 SER A O 1
ATOM 738 N N . SER A 1 102 ? 31.921 -13.693 -41.546 1.00 47.66 102 SER A N 1
ATOM 739 C CA . SER A 1 102 ? 32.595 -14.081 -42.775 1.00 47.66 102 SER A CA 1
ATOM 740 C C . SER A 1 102 ? 33.812 -13.172 -42.922 1.00 47.66 102 SER A C 1
ATOM 742 O O . SER A 1 102 ? 33.735 -12.117 -43.548 1.00 47.66 102 SER A O 1
ATOM 744 N N . ASN A 1 103 ? 34.924 -13.573 -42.307 1.00 43.34 103 ASN A N 1
ATOM 745 C CA . ASN A 1 103 ? 36.255 -13.149 -42.712 1.00 43.34 103 ASN A CA 1
ATOM 746 C C . ASN A 1 103 ? 36.376 -13.416 -44.222 1.00 43.34 103 ASN A C 1
ATOM 748 O O . ASN A 1 103 ? 36.382 -14.590 -44.608 1.00 43.34 103 ASN A O 1
ATOM 752 N N . PRO A 1 104 ? 36.503 -12.400 -45.098 1.00 54.22 104 PRO A N 1
ATOM 753 C CA . PRO A 1 104 ? 37.102 -12.644 -46.393 1.00 54.22 104 PRO A CA 1
ATOM 754 C C . PRO A 1 104 ? 38.565 -12.963 -46.100 1.00 54.22 104 PRO A C 1
ATOM 756 O O . PRO A 1 104 ? 39.391 -12.075 -45.894 1.00 54.22 104 PRO A O 1
ATOM 759 N N . SER A 1 105 ? 38.848 -14.261 -45.982 1.00 45.50 105 SER A N 1
ATOM 760 C CA . SER A 1 105 ? 40.200 -14.787 -45.965 1.00 45.50 105 SER A CA 1
ATOM 761 C C . SER A 1 105 ? 40.929 -14.139 -47.128 1.00 45.50 105 SER A C 1
ATOM 763 O O . SER A 1 105 ? 40.550 -14.313 -48.290 1.00 45.50 105 SER A O 1
ATOM 765 N N . ALA A 1 106 ? 41.920 -13.328 -46.779 1.00 49.75 106 ALA A N 1
ATOM 766 C CA . ALA A 1 106 ? 42.889 -12.770 -47.683 1.00 49.75 106 ALA A CA 1
ATOM 767 C C . ALA A 1 106 ? 43.667 -13.928 -48.317 1.00 49.75 106 ALA A C 1
ATOM 769 O O . ALA A 1 106 ? 44.809 -14.203 -47.968 1.00 49.75 106 ALA A O 1
ATOM 770 N N . ASN A 1 107 ? 43.063 -14.561 -49.320 1.00 48.97 107 ASN A N 1
ATOM 771 C CA . ASN A 1 107 ? 43.787 -15.136 -50.436 1.00 48.97 107 ASN A CA 1
ATOM 772 C C . ASN A 1 107 ? 44.326 -13.965 -51.266 1.00 48.97 107 ASN A C 1
ATOM 774 O O . ASN A 1 107 ? 43.991 -13.788 -52.433 1.00 48.97 107 ASN A O 1
ATOM 778 N N . ALA A 1 108 ? 45.213 -13.178 -50.653 1.00 47.69 108 ALA A N 1
ATOM 779 C CA . ALA A 1 108 ? 46.327 -12.581 -51.358 1.00 47.69 108 ALA A CA 1
ATOM 780 C C . ALA A 1 108 ? 47.245 -13.747 -51.748 1.00 47.69 108 ALA A C 1
ATOM 782 O O . ALA A 1 108 ? 48.338 -13.928 -51.214 1.00 47.69 108 ALA A O 1
ATOM 783 N N . ALA A 1 109 ? 46.742 -14.594 -52.652 1.00 47.31 109 ALA A N 1
ATOM 784 C CA . ALA A 1 109 ? 47.593 -15.362 -53.520 1.00 47.31 109 ALA A CA 1
ATOM 785 C C . ALA A 1 109 ? 48.476 -14.310 -54.172 1.00 47.31 109 ALA A C 1
ATOM 787 O O . ALA A 1 109 ? 48.010 -13.441 -54.909 1.00 47.31 109 ALA A O 1
ATOM 788 N N . ALA A 1 110 ? 49.738 -14.332 -53.769 1.00 50.84 110 ALA A N 1
ATOM 789 C CA . ALA A 1 110 ? 50.817 -13.712 -54.484 1.00 50.84 110 ALA A CA 1
ATOM 790 C C . ALA A 1 110 ? 50.843 -14.346 -55.881 1.00 50.84 110 ALA A C 1
ATOM 792 O O . ALA A 1 110 ? 51.642 -15.240 -56.155 1.00 50.84 110 ALA A O 1
ATOM 793 N N . ASP A 1 111 ? 49.946 -13.883 -56.751 1.00 47.62 111 ASP A N 1
ATOM 794 C CA . ASP A 1 111 ? 50.161 -13.854 -58.183 1.00 47.62 111 ASP A CA 1
ATOM 795 C C . ASP A 1 111 ? 51.385 -12.969 -58.363 1.00 47.62 111 ASP A C 1
ATOM 797 O O . ASP A 1 111 ? 51.332 -11.743 -58.481 1.00 47.62 111 ASP A O 1
ATOM 801 N N . LYS A 1 112 ? 52.544 -13.621 -58.259 1.00 50.09 112 LYS A N 1
ATOM 802 C CA . LYS A 1 112 ? 53.799 -13.085 -58.746 1.00 50.09 112 LYS A CA 1
ATOM 803 C C . LYS A 1 112 ? 53.498 -12.654 -60.176 1.00 50.09 112 LYS A C 1
ATOM 805 O O . LYS A 1 112 ? 53.078 -13.502 -60.966 1.00 50.09 112 LYS A O 1
ATOM 810 N N . PRO A 1 113 ? 53.640 -11.363 -60.511 1.00 55.22 113 PRO A N 1
ATOM 811 C CA . PRO A 1 113 ? 53.258 -10.906 -61.827 1.00 55.22 113 PRO A CA 1
ATOM 812 C C . PRO A 1 113 ? 54.058 -11.724 -62.833 1.00 55.22 113 PRO A C 1
ATOM 814 O O . PRO A 1 113 ? 55.281 -11.841 -62.715 1.00 55.22 113 PRO A O 1
ATOM 817 N N . ALA A 1 114 ? 53.370 -12.247 -63.846 1.00 55.97 114 ALA A N 1
ATOM 818 C CA . ALA A 1 114 ? 53.923 -12.918 -65.025 1.00 55.97 114 ALA A CA 1
ATOM 819 C C . ALA A 1 114 ? 54.942 -12.058 -65.822 1.00 55.97 114 ALA A C 1
ATOM 821 O O . ALA A 1 114 ? 55.298 -12.367 -66.957 1.00 55.97 114 ALA A O 1
ATOM 822 N N . TYR A 1 115 ? 55.427 -10.967 -65.228 1.00 54.44 115 TYR A N 1
ATOM 823 C CA . TYR A 1 115 ? 56.486 -10.101 -65.699 1.00 54.44 115 TYR A CA 1
ATOM 824 C C . TYR A 1 115 ? 57.870 -10.766 -65.620 1.00 54.44 115 TYR A C 1
ATOM 826 O O . TYR A 1 115 ? 58.703 -10.505 -66.483 1.00 54.44 115 TYR A O 1
ATOM 834 N N . GLU A 1 116 ? 58.133 -11.668 -64.660 1.00 55.34 116 GLU A N 1
ATOM 835 C CA . GLU A 1 116 ? 59.440 -12.356 -64.605 1.00 55.34 116 GLU A CA 1
ATOM 836 C C . GLU A 1 116 ? 59.632 -13.369 -65.744 1.00 55.34 116 GLU A C 1
ATOM 838 O O . GLU A 1 116 ? 60.726 -13.472 -66.298 1.00 55.34 116 GLU A O 1
ATOM 843 N N . SER A 1 117 ? 58.569 -14.061 -66.160 1.00 58.44 117 SER A N 1
ATOM 844 C CA . SER A 1 117 ? 58.611 -14.997 -67.290 1.00 58.44 117 SER A CA 1
ATOM 845 C C . SER A 1 117 ? 58.811 -14.289 -68.634 1.00 58.44 117 SER A C 1
ATOM 847 O O . SER A 1 117 ? 59.539 -14.792 -69.485 1.00 58.44 117 SER A O 1
ATOM 849 N N . VAL A 1 118 ? 58.242 -13.091 -68.811 1.00 60.72 118 VAL A N 1
ATOM 850 C CA . VAL A 1 118 ? 58.449 -12.286 -70.029 1.00 60.72 118 VAL A CA 1
ATOM 851 C C . VAL A 1 118 ? 59.843 -11.659 -70.046 1.00 60.72 118 VAL A C 1
ATOM 853 O O . VAL A 1 118 ? 60.506 -11.664 -71.081 1.00 60.72 118 VAL A O 1
ATOM 856 N N . ARG A 1 119 ? 60.342 -11.186 -68.895 1.00 60.38 119 ARG A N 1
ATOM 857 C CA . ARG A 1 119 ? 61.693 -10.618 -68.808 1.00 60.38 119 ARG A CA 1
ATOM 858 C C . ARG A 1 119 ? 62.768 -11.664 -69.100 1.00 60.38 119 ARG A C 1
ATOM 860 O O . ARG A 1 119 ? 63.748 -11.335 -69.752 1.00 60.38 119 ARG A O 1
ATOM 867 N N . ARG A 1 120 ? 62.576 -12.922 -68.687 1.00 58.47 120 ARG A N 1
ATOM 868 C CA . ARG A 1 120 ? 63.532 -14.002 -68.982 1.00 58.47 120 ARG A CA 1
ATOM 869 C C . ARG A 1 120 ? 63.533 -14.414 -70.459 1.00 58.47 120 ARG A C 1
ATOM 871 O O . ARG A 1 120 ? 64.591 -14.721 -70.984 1.00 58.47 120 ARG A O 1
ATOM 878 N N . ALA A 1 121 ? 62.391 -14.337 -71.144 1.00 60.31 121 ALA A N 1
ATOM 879 C CA . ALA A 1 121 ? 62.304 -14.617 -72.579 1.00 60.31 121 ALA A CA 1
ATOM 880 C C . ALA A 1 121 ? 62.889 -13.500 -73.471 1.00 60.31 121 ALA A C 1
ATOM 882 O O . ALA A 1 121 ? 63.284 -13.773 -74.600 1.00 60.31 121 ALA A O 1
ATOM 883 N N . MET A 1 122 ? 62.974 -12.254 -72.986 1.00 60.44 122 MET A N 1
ATOM 884 C CA . MET A 1 122 ? 63.533 -11.135 -73.764 1.00 60.44 122 MET A CA 1
ATOM 885 C C . MET A 1 122 ? 65.068 -11.111 -73.828 1.00 60.44 122 MET A C 1
ATOM 887 O O . MET A 1 122 ? 65.604 -10.521 -74.760 1.00 60.44 122 MET A O 1
ATOM 891 N N . PHE A 1 123 ? 65.776 -11.744 -72.885 1.00 61.50 123 PHE A N 1
ATOM 892 C CA . PHE A 1 123 ? 67.249 -11.722 -72.848 1.00 61.50 123 PHE A CA 1
ATOM 893 C C . PHE A 1 123 ? 67.926 -12.958 -73.473 1.00 61.50 123 PHE A C 1
ATOM 895 O O . PHE A 1 123 ? 69.126 -12.917 -73.695 1.00 61.50 123 PHE A O 1
ATOM 902 N N . ASP A 1 124 ? 67.178 -14.008 -73.835 1.00 55.06 124 ASP A N 1
ATOM 903 C CA . ASP A 1 124 ? 67.708 -15.217 -74.508 1.00 55.06 124 ASP A CA 1
ATOM 904 C C . ASP A 1 124 ? 67.579 -15.171 -76.053 1.00 55.06 124 ASP A C 1
ATOM 906 O O . ASP A 1 124 ? 67.675 -16.189 -76.736 1.00 55.06 124 ASP A O 1
ATOM 910 N N . SER A 1 125 ? 67.348 -13.988 -76.639 1.00 52.84 125 SER A N 1
ATOM 911 C CA . SER A 1 125 ? 67.213 -13.784 -78.097 1.00 52.84 125 SER A CA 1
ATOM 912 C C . SER A 1 125 ? 68.299 -12.880 -78.703 1.00 52.84 125 SER A C 1
ATOM 914 O O . SER A 1 125 ? 68.079 -12.214 -79.711 1.00 52.84 125 SER A O 1
ATOM 916 N N . GLU A 1 126 ? 69.502 -12.870 -78.130 1.00 55.09 126 GLU A N 1
ATOM 917 C CA . GLU A 1 126 ? 70.690 -12.303 -78.783 1.00 55.09 126 GLU A CA 1
ATOM 918 C C . GLU A 1 126 ? 71.306 -13.340 -79.737 1.00 55.09 126 GLU A C 1
ATOM 920 O O . GLU A 1 126 ? 72.075 -14.197 -79.313 1.00 55.09 126 GLU A O 1
ATOM 925 N N . SER A 1 127 ? 70.923 -13.309 -81.023 1.00 56.25 127 SER A N 1
ATOM 926 C CA . SER A 1 127 ? 71.791 -13.660 -82.183 1.00 56.25 127 SER A CA 1
ATOM 927 C C . SER A 1 127 ? 71.045 -13.904 -83.503 1.00 56.25 127 SER A C 1
ATOM 929 O O . SER A 1 127 ? 71.692 -14.178 -84.511 1.00 56.25 127 SER A O 1
ATOM 931 N N . ASN A 1 128 ? 69.715 -13.785 -83.565 1.00 48.28 128 ASN A N 1
ATOM 932 C CA . ASN A 1 128 ? 68.989 -13.968 -84.826 1.00 48.28 128 ASN A CA 1
ATOM 933 C C . ASN A 1 128 ? 68.420 -12.630 -85.311 1.00 48.28 128 ASN A C 1
ATOM 935 O O . ASN A 1 128 ? 67.311 -12.250 -84.941 1.00 48.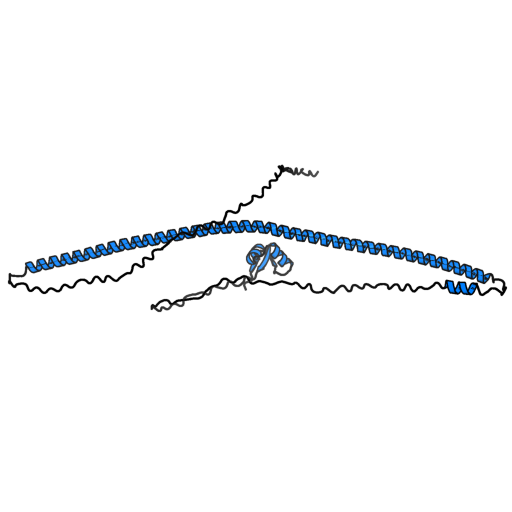28 128 ASN A O 1
ATOM 939 N N . GLU A 1 129 ? 69.202 -11.912 -86.124 1.00 56.78 129 GLU A N 1
ATOM 940 C CA . GLU A 1 129 ? 68.797 -10.704 -86.855 1.00 56.78 129 GLU A CA 1
ATOM 941 C C . GLU A 1 129 ? 67.674 -11.033 -87.854 1.00 56.78 129 GLU A C 1
ATOM 943 O O . GLU A 1 129 ? 67.872 -11.147 -89.062 1.00 56.78 129 GLU A O 1
ATOM 948 N N . LYS A 1 130 ? 66.456 -11.219 -87.351 1.00 57.81 130 LYS A N 1
ATOM 949 C CA . LYS A 1 130 ? 65.248 -11.105 -88.162 1.00 57.81 130 LYS A CA 1
ATOM 950 C C . LYS A 1 130 ? 64.773 -9.665 -88.019 1.00 57.81 130 LYS A C 1
ATOM 952 O O . LYS A 1 130 ? 64.636 -9.210 -86.882 1.00 57.81 130 LYS A O 1
ATOM 957 N N . PRO A 1 131 ? 64.557 -8.930 -89.125 1.00 60.75 131 PRO A N 1
ATOM 958 C CA . PRO A 1 131 ? 64.076 -7.559 -89.052 1.00 60.75 131 PRO A CA 1
ATOM 959 C C . PRO A 1 131 ? 62.804 -7.553 -88.208 1.00 60.75 131 PRO A C 1
ATOM 961 O O . PRO A 1 131 ? 61.873 -8.304 -88.499 1.00 60.75 131 PRO A O 1
ATOM 964 N N . LEU A 1 132 ? 62.824 -6.774 -87.123 1.00 60.06 132 LEU A N 1
ATOM 965 C CA . LEU A 1 132 ? 61.698 -6.606 -86.214 1.00 60.06 132 LEU A CA 1
ATOM 966 C C . LEU A 1 132 ? 60.459 -6.297 -87.042 1.00 60.06 132 LEU A C 1
ATOM 968 O O . LEU A 1 132 ? 60.345 -5.232 -87.648 1.00 60.06 132 LEU A O 1
ATOM 972 N N . ASP A 1 133 ? 59.564 -7.275 -87.101 1.00 62.75 133 ASP A N 1
ATOM 973 C CA . ASP A 1 133 ? 58.355 -7.179 -87.890 1.00 62.75 133 ASP A CA 1
ATOM 974 C C . ASP A 1 133 ? 57.526 -6.045 -87.278 1.00 62.75 133 ASP A C 1
ATOM 976 O O . ASP A 1 133 ? 57.073 -6.130 -86.132 1.00 62.75 133 ASP A O 1
ATOM 980 N N . LEU A 1 134 ? 57.406 -4.933 -88.008 1.00 73.44 134 LEU A N 1
ATOM 981 C CA . LEU A 1 134 ? 56.813 -3.676 -87.531 1.00 73.44 134 LEU A CA 1
ATOM 982 C C . LEU A 1 134 ? 55.408 -3.901 -86.947 1.00 73.44 134 LEU A C 1
ATOM 984 O O . LEU A 1 134 ? 54.970 -3.204 -86.034 1.00 73.44 134 LEU A O 1
ATOM 988 N N . ARG A 1 135 ? 54.717 -4.926 -87.458 1.00 65.25 135 ARG A N 1
ATOM 989 C CA . ARG A 1 135 ? 53.411 -5.382 -86.983 1.00 65.25 135 ARG A CA 1
ATOM 990 C C . ARG A 1 135 ? 53.455 -5.928 -85.561 1.00 65.25 135 ARG A C 1
ATOM 992 O O . ARG A 1 135 ? 52.562 -5.612 -84.786 1.00 65.25 135 ARG A O 1
ATOM 999 N N . THR A 1 136 ? 54.488 -6.675 -85.186 1.00 77.12 136 THR A N 1
ATOM 1000 C CA . THR A 1 136 ? 54.625 -7.216 -83.827 1.00 77.12 136 THR A CA 1
ATOM 1001 C C . THR A 1 136 ? 54.879 -6.096 -82.821 1.00 77.12 136 THR A C 1
ATOM 1003 O O . THR A 1 136 ? 54.316 -6.102 -81.728 1.00 77.12 136 THR A O 1
ATOM 1006 N N . MET A 1 137 ? 55.665 -5.085 -83.205 1.00 72.88 137 MET A N 1
ATOM 1007 C CA . MET A 1 137 ? 55.917 -3.917 -82.357 1.00 72.88 137 MET A CA 1
ATOM 1008 C C . MET A 1 137 ? 54.651 -3.060 -82.175 1.00 72.88 137 MET A C 1
ATOM 1010 O O . MET A 1 137 ? 54.388 -2.609 -81.062 1.00 72.88 137 MET A O 1
ATOM 1014 N N . LEU A 1 138 ? 53.819 -2.931 -83.219 1.00 80.75 138 LEU A N 1
ATOM 1015 C CA . LEU A 1 138 ? 52.499 -2.294 -83.130 1.00 80.75 138 LEU A CA 1
ATOM 1016 C C . LEU A 1 138 ? 51.552 -3.079 -82.204 1.00 80.75 138 LEU A C 1
ATOM 1018 O O . LEU A 1 138 ? 50.951 -2.495 -81.312 1.00 80.75 138 LEU A O 1
ATOM 1022 N N . THR A 1 139 ? 51.499 -4.413 -82.323 1.00 82.25 139 THR A N 1
ATOM 1023 C CA . THR A 1 139 ? 50.668 -5.239 -81.424 1.00 82.25 139 THR A CA 1
ATOM 1024 C C . THR A 1 139 ? 51.133 -5.192 -79.968 1.00 82.25 139 THR A C 1
ATOM 1026 O O . THR A 1 139 ? 50.321 -5.307 -79.051 1.00 82.25 139 THR A O 1
ATOM 1029 N N . LEU A 1 140 ? 52.437 -5.009 -79.730 1.00 79.81 140 LEU A N 1
ATOM 1030 C CA . LEU A 1 140 ? 52.962 -4.868 -78.375 1.00 79.81 140 LEU A CA 1
ATOM 1031 C C . LEU A 1 140 ? 52.566 -3.518 -77.766 1.00 79.81 140 LEU A C 1
ATOM 1033 O O . LEU A 1 140 ? 52.231 -3.477 -76.581 1.00 79.81 140 LEU A O 1
ATOM 1037 N N . ALA A 1 141 ? 52.587 -2.452 -78.576 1.00 83.00 141 ALA A N 1
ATOM 1038 C CA . ALA A 1 141 ? 52.159 -1.113 -78.185 1.00 83.00 141 ALA A CA 1
ATOM 1039 C C . ALA A 1 141 ? 50.659 -1.077 -77.847 1.00 83.00 141 ALA A C 1
ATOM 1041 O O . ALA A 1 141 ? 50.309 -0.593 -76.772 1.00 83.00 141 ALA A O 1
ATOM 1042 N N . ASP A 1 142 ? 49.809 -1.695 -78.673 1.00 86.81 142 ASP A N 1
ATOM 1043 C CA . ASP A 1 142 ? 48.369 -1.801 -78.397 1.00 86.81 142 ASP A CA 1
ATOM 1044 C C . ASP A 1 142 ? 48.106 -2.603 -77.107 1.00 86.81 142 ASP A C 1
ATOM 1046 O O . ASP A 1 142 ? 47.339 -2.175 -76.248 1.00 86.81 142 ASP A O 1
ATOM 1050 N N . SER A 1 143 ? 48.828 -3.712 -76.873 1.00 84.94 143 SER A N 1
ATOM 1051 C CA . SER A 1 143 ? 48.647 -4.485 -75.629 1.00 84.94 143 SER A CA 1
ATOM 1052 C C . SER A 1 143 ? 49.131 -3.750 -74.369 1.00 84.94 143 SER A C 1
ATOM 1054 O O . SER A 1 143 ? 48.694 -4.063 -73.258 1.00 84.94 143 SER A O 1
ATOM 1056 N N . ALA A 1 144 ? 50.077 -2.815 -74.511 1.00 84.19 144 ALA A N 1
ATOM 1057 C CA . ALA A 1 144 ? 50.547 -1.994 -73.401 1.00 84.19 144 ALA A CA 1
ATOM 1058 C C . ALA A 1 144 ? 49.514 -0.914 -73.046 1.00 84.19 144 ALA A C 1
ATOM 1060 O O . ALA A 1 144 ? 49.281 -0.678 -71.857 1.00 84.19 144 ALA A O 1
ATOM 1061 N N . ASP A 1 145 ? 48.858 -0.329 -74.051 1.00 90.19 145 ASP A N 1
ATOM 1062 C CA . ASP A 1 145 ? 47.772 0.637 -73.865 1.00 90.19 145 ASP A CA 1
ATOM 1063 C C . ASP A 1 145 ? 46.526 -0.018 -73.236 1.00 90.19 145 ASP A C 1
ATOM 1065 O O . ASP A 1 145 ? 45.976 0.482 -72.250 1.00 90.19 145 ASP A O 1
ATOM 1069 N N . ASP A 1 146 ? 46.168 -1.228 -73.677 1.00 88.31 146 ASP A N 1
ATOM 1070 C CA . ASP A 1 146 ? 45.084 -2.023 -73.079 1.00 88.31 146 ASP A CA 1
ATOM 1071 C C . ASP A 1 146 ? 45.337 -2.348 -71.596 1.00 88.31 146 ASP A C 1
ATOM 1073 O O . ASP A 1 146 ? 44.426 -2.340 -70.764 1.00 88.31 146 ASP A O 1
ATOM 1077 N N . LYS A 1 147 ? 46.592 -2.602 -71.211 1.00 88.06 147 LYS A N 1
ATOM 1078 C CA . LYS A 1 147 ? 46.944 -2.865 -69.805 1.00 88.06 147 LYS A CA 1
ATOM 1079 C C . LYS A 1 147 ? 46.923 -1.601 -68.959 1.00 88.06 147 LYS A C 1
ATOM 1081 O O . LYS A 1 147 ? 46.508 -1.660 -67.800 1.00 88.06 147 LYS A O 1
ATOM 1086 N N . ALA A 1 148 ? 47.360 -0.473 -69.515 1.00 90.56 148 ALA A N 1
ATOM 1087 C CA . ALA A 1 148 ? 47.289 0.811 -68.833 1.00 90.56 148 ALA A CA 1
ATOM 1088 C C . ALA A 1 148 ? 45.826 1.214 -68.591 1.00 90.56 148 ALA A C 1
ATOM 1090 O O . ALA A 1 148 ? 45.471 1.590 -67.471 1.00 90.56 148 ALA A O 1
ATOM 1091 N N . SER A 1 149 ? 44.957 1.046 -69.592 1.00 89.44 149 SER A N 1
ATOM 1092 C CA . SER A 1 149 ? 43.527 1.334 -69.461 1.00 89.44 149 SER A CA 1
ATOM 1093 C C . SER A 1 149 ? 42.828 0.392 -68.470 1.00 89.44 149 SER A C 1
ATOM 1095 O O . SER A 1 149 ? 42.050 0.861 -67.634 1.00 89.44 149 SER A O 1
ATOM 1097 N N . LEU A 1 150 ? 43.176 -0.903 -68.452 1.00 92.94 150 LEU A N 1
ATOM 1098 C CA . LEU A 1 150 ? 42.663 -1.860 -67.465 1.00 92.94 150 LEU A CA 1
ATOM 1099 C C . LEU A 1 150 ? 43.118 -1.523 -66.040 1.00 92.94 150 LEU A C 1
ATOM 1101 O O . LEU A 1 150 ? 42.310 -1.575 -65.112 1.00 92.94 150 LEU A O 1
ATOM 1105 N N . ALA A 1 151 ? 44.382 -1.138 -65.849 1.00 91.44 151 ALA A N 1
ATOM 1106 C CA . ALA A 1 151 ? 44.890 -0.738 -64.539 1.00 91.44 151 ALA A CA 1
ATOM 1107 C C . ALA A 1 151 ? 44.181 0.524 -64.026 1.00 91.44 151 ALA A C 1
ATOM 1109 O O . ALA A 1 151 ? 43.767 0.570 -62.867 1.00 91.44 151 ALA A O 1
ATOM 1110 N N . VAL A 1 152 ? 43.973 1.526 -64.886 1.00 92.94 152 VAL A N 1
ATOM 1111 C CA . VAL A 1 152 ? 43.224 2.740 -64.527 1.00 92.94 152 VAL A CA 1
ATOM 1112 C C . VAL A 1 152 ? 41.773 2.404 -64.178 1.00 92.94 152 VAL A C 1
ATOM 1114 O O . VAL A 1 152 ? 41.271 2.884 -63.159 1.00 92.94 152 VAL A O 1
ATOM 1117 N N . ALA A 1 153 ? 41.117 1.531 -64.947 1.00 92.94 153 ALA A N 1
ATOM 1118 C CA . ALA A 1 153 ? 39.768 1.065 -64.635 1.00 92.94 153 ALA A CA 1
ATOM 1119 C C . ALA A 1 153 ? 39.718 0.331 -63.281 1.00 92.94 153 ALA A C 1
ATOM 1121 O O . ALA A 1 153 ? 38.853 0.623 -62.452 1.00 92.94 153 ALA A O 1
ATOM 1122 N N . ALA A 1 154 ? 40.686 -0.546 -62.999 1.00 91.69 154 ALA A N 1
ATOM 1123 C CA . ALA A 1 154 ? 40.790 -1.251 -61.724 1.00 91.69 154 ALA A CA 1
ATOM 1124 C C . ALA A 1 154 ? 40.990 -0.281 -60.547 1.00 91.69 154 ALA A C 1
ATOM 1126 O O . ALA A 1 154 ? 40.269 -0.370 -59.552 1.00 91.69 154 ALA A O 1
ATOM 1127 N N . TYR A 1 155 ? 41.881 0.708 -60.670 1.00 89.81 155 TYR A N 1
ATOM 1128 C CA . TYR A 1 155 ? 42.083 1.723 -59.629 1.00 89.81 155 TYR A CA 1
ATOM 1129 C C . TYR A 1 155 ? 40.834 2.570 -59.384 1.00 89.81 155 TYR A C 1
ATOM 1131 O O . TYR A 1 155 ? 40.498 2.843 -58.231 1.00 89.81 155 TYR A O 1
ATOM 1139 N N . GLN A 1 156 ? 40.104 2.940 -60.437 1.00 93.19 156 GLN A N 1
ATOM 1140 C CA . GLN A 1 156 ? 38.842 3.665 -60.293 1.00 93.19 156 GLN A CA 1
ATOM 1141 C C . GLN A 1 156 ? 37.774 2.817 -59.590 1.00 93.19 156 GLN A C 1
ATOM 1143 O O . GLN A 1 156 ? 37.017 3.344 -58.772 1.00 93.19 156 GLN A O 1
ATOM 1148 N N . THR A 1 157 ? 37.727 1.505 -59.847 1.00 90.31 157 THR A N 1
ATOM 1149 C CA . THR A 1 157 ? 36.822 0.613 -59.105 1.00 90.31 157 THR A CA 1
ATOM 1150 C C . THR A 1 157 ? 37.237 0.460 -57.645 1.00 90.31 157 THR A C 1
ATOM 1152 O O . THR A 1 157 ? 36.384 0.589 -56.768 1.00 90.31 157 THR A O 1
ATOM 1155 N N . LEU A 1 158 ? 38.534 0.297 -57.360 1.00 87.81 158 LEU A N 1
ATOM 1156 C CA . LEU A 1 158 ? 39.039 0.172 -55.995 1.00 87.81 158 LEU A CA 1
ATOM 1157 C C . LEU A 1 158 ? 38.758 1.443 -55.177 1.00 87.81 158 LEU A C 1
ATOM 1159 O O . LEU A 1 158 ? 38.280 1.351 -54.046 1.00 87.81 158 LEU A O 1
ATOM 1163 N N . ALA A 1 159 ? 38.966 2.622 -55.772 1.00 90.25 159 ALA A N 1
ATOM 1164 C CA . ALA A 1 159 ? 38.662 3.908 -55.147 1.00 90.25 159 ALA A CA 1
ATOM 1165 C C . ALA A 1 159 ? 37.168 4.048 -54.814 1.00 90.25 159 ALA A C 1
ATOM 1167 O O . ALA A 1 159 ? 36.812 4.414 -53.697 1.00 90.25 159 ALA A O 1
ATOM 1168 N N . ARG A 1 160 ? 36.275 3.656 -55.734 1.00 88.06 160 ARG A N 1
ATOM 1169 C CA . ARG A 1 160 ? 34.829 3.652 -55.453 1.00 88.06 160 ARG A CA 1
ATOM 1170 C C . ARG A 1 160 ? 34.454 2.653 -54.358 1.00 88.06 160 ARG A C 1
ATOM 1172 O O . ARG A 1 160 ? 33.574 2.938 -53.549 1.00 88.06 160 ARG A O 1
ATOM 1179 N N . THR A 1 161 ? 35.113 1.495 -54.293 1.00 87.62 161 THR A N 1
ATOM 1180 C CA . THR A 1 161 ? 34.830 0.502 -53.243 1.00 87.62 161 THR A CA 1
ATOM 1181 C C . THR A 1 161 ? 35.326 0.928 -51.861 1.00 87.62 161 THR A C 1
ATOM 1183 O O . THR A 1 161 ? 34.639 0.668 -50.872 1.00 87.62 161 THR A O 1
ATOM 1186 N N . SER A 1 162 ? 36.463 1.625 -51.762 1.00 85.69 162 SER A N 1
ATOM 1187 C CA . SER A 1 162 ? 36.979 2.101 -50.473 1.00 85.69 162 SER A CA 1
ATOM 1188 C C . SER A 1 162 ? 36.121 3.233 -49.899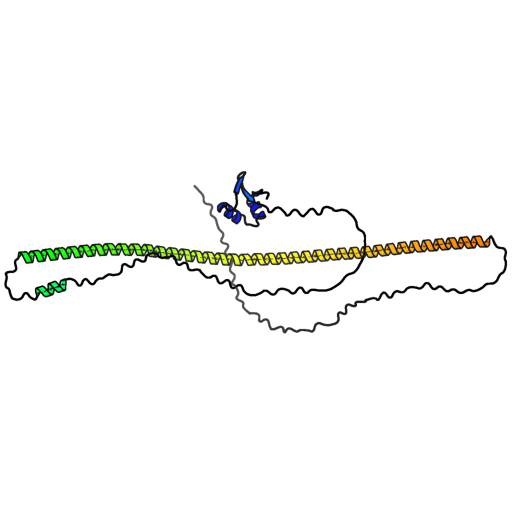 1.00 85.69 162 SER A C 1
ATOM 1190 O O . SER A 1 162 ? 35.841 3.240 -48.699 1.00 85.69 162 SER A O 1
ATOM 1192 N N . GLU A 1 163 ? 35.597 4.125 -50.745 1.00 87.50 163 GLU A N 1
ATOM 1193 C CA . GLU A 1 163 ? 34.646 5.163 -50.328 1.00 87.50 163 GLU A CA 1
ATOM 1194 C C . GLU A 1 163 ? 33.369 4.562 -49.717 1.00 87.50 163 GLU A C 1
ATOM 1196 O O . GLU A 1 163 ? 32.897 5.022 -48.671 1.00 87.50 163 GLU A O 1
ATOM 1201 N N . MET A 1 164 ? 32.844 3.472 -50.291 1.00 84.94 164 MET A N 1
ATOM 1202 C CA . MET A 1 164 ? 31.666 2.789 -49.741 1.00 84.94 164 MET A CA 1
ATOM 1203 C C . MET A 1 164 ? 31.931 2.173 -48.356 1.00 84.94 164 MET A C 1
ATOM 1205 O O . MET A 1 164 ? 31.069 2.266 -47.476 1.00 84.94 164 MET A O 1
ATOM 1209 N N . GLN A 1 165 ? 33.125 1.614 -48.121 1.00 84.31 165 GLN A N 1
ATOM 1210 C CA . GLN A 1 165 ? 33.494 1.033 -46.821 1.00 84.31 165 GLN A CA 1
ATOM 1211 C C . GLN A 1 165 ? 33.645 2.092 -45.720 1.00 84.31 165 GLN A C 1
ATOM 1213 O O . GLN A 1 165 ? 33.237 1.879 -44.575 1.00 84.31 165 GLN A O 1
ATOM 1218 N N . VAL A 1 166 ? 34.173 3.274 -46.051 1.00 85.94 166 VAL A N 1
ATOM 1219 C CA . VAL A 1 166 ? 34.283 4.373 -45.078 1.00 85.94 166 VAL A CA 1
ATOM 1220 C C . VAL A 1 166 ? 32.895 4.852 -44.643 1.00 85.94 166 VAL A C 1
ATOM 1222 O O . VAL A 1 166 ? 32.666 5.125 -43.459 1.00 85.94 166 VAL A O 1
ATOM 1225 N N . HIS A 1 167 ? 31.932 4.904 -45.567 1.00 83.56 167 HIS A N 1
ATOM 1226 C CA . HIS A 1 167 ? 30.561 5.282 -45.234 1.00 83.56 167 HIS A CA 1
ATOM 1227 C C . HIS A 1 167 ? 29.843 4.248 -44.358 1.00 83.56 167 HIS A C 1
ATOM 1229 O O . HIS A 1 167 ? 29.117 4.651 -43.443 1.00 83.56 167 HIS A O 1
ATOM 1235 N N . SER A 1 168 ? 30.059 2.944 -44.566 1.00 82.50 168 SER A N 1
ATOM 1236 C CA . SER A 1 168 ? 29.477 1.914 -43.694 1.00 82.50 168 SER A CA 1
ATOM 1237 C C . SER A 1 168 ? 30.072 1.955 -42.285 1.00 82.50 168 SER A C 1
ATOM 1239 O O . SER A 1 168 ? 29.323 1.893 -41.310 1.00 82.50 168 SER A O 1
ATOM 1241 N N . LEU A 1 169 ? 31.388 2.166 -42.156 1.00 87.56 169 LEU A N 1
ATOM 1242 C CA . LEU A 1 169 ? 32.054 2.272 -40.853 1.00 87.56 169 LEU A CA 1
ATOM 1243 C C . LEU A 1 169 ? 31.556 3.471 -40.039 1.00 87.56 169 LEU A C 1
ATOM 1245 O O . LEU A 1 169 ? 31.314 3.339 -38.841 1.00 87.56 169 LEU A O 1
ATOM 1249 N N . ARG A 1 170 ? 31.319 4.624 -40.680 1.00 91.31 170 ARG A N 1
ATOM 1250 C CA . ARG A 1 170 ? 30.766 5.803 -39.990 1.00 91.31 170 ARG A CA 1
ATOM 1251 C C . ARG A 1 170 ? 29.362 5.553 -39.439 1.00 91.31 170 ARG A C 1
ATOM 1253 O O . ARG A 1 170 ? 29.065 5.990 -38.330 1.00 91.31 170 ARG A O 1
ATOM 1260 N N . ARG A 1 171 ? 28.507 4.834 -40.176 1.00 85.25 171 ARG A N 1
ATOM 1261 C CA . ARG A 1 171 ? 27.149 4.501 -39.707 1.00 85.25 171 ARG A CA 1
ATOM 1262 C C . ARG A 1 171 ? 27.183 3.544 -38.517 1.00 85.25 171 ARG A C 1
ATOM 1264 O O . ARG A 1 171 ? 26.464 3.767 -37.547 1.00 85.25 171 ARG A O 1
ATOM 1271 N N . VAL A 1 172 ? 28.046 2.530 -38.565 1.00 90.19 172 VAL A N 1
ATOM 1272 C CA . VAL A 1 172 ? 28.208 1.573 -37.459 1.00 90.19 172 VAL A CA 1
ATOM 1273 C C . VAL A 1 172 ? 28.786 2.261 -36.221 1.00 90.19 172 VAL A C 1
ATOM 1275 O O . VAL A 1 172 ? 28.274 2.062 -35.121 1.00 90.19 172 VAL A O 1
ATOM 1278 N N . ALA A 1 173 ? 29.783 3.133 -36.393 1.00 91.69 173 ALA A N 1
ATOM 1279 C CA . ALA A 1 173 ? 30.366 3.894 -35.292 1.00 91.69 173 ALA A CA 1
ATOM 1280 C C . ALA A 1 173 ? 29.326 4.787 -34.596 1.00 91.69 173 ALA A C 1
ATOM 1282 O O . ALA A 1 173 ? 29.221 4.759 -33.372 1.00 91.69 173 ALA A O 1
ATOM 1283 N N . LEU A 1 174 ? 28.511 5.531 -35.354 1.00 91.38 174 LEU A N 1
ATOM 1284 C CA . LEU A 1 174 ? 27.435 6.350 -34.779 1.00 91.38 174 LEU A CA 1
ATOM 1285 C C . LEU A 1 174 ? 26.393 5.500 -34.034 1.00 91.38 174 LEU A C 1
ATOM 1287 O O . LEU A 1 174 ? 25.928 5.905 -32.969 1.00 91.38 174 LEU A O 1
ATOM 1291 N N . GLY A 1 175 ? 26.075 4.307 -34.546 1.00 92.25 175 GLY A N 1
ATOM 1292 C CA . GLY A 1 175 ? 25.199 3.355 -33.860 1.00 92.25 175 GLY A CA 1
ATOM 1293 C C . GLY A 1 175 ? 25.761 2.890 -32.512 1.00 92.25 175 GLY A C 1
ATOM 1294 O O . GLY A 1 175 ? 25.035 2.868 -31.518 1.00 92.25 175 GLY A O 1
ATOM 1295 N N . ALA A 1 176 ? 27.061 2.588 -32.449 1.00 94.12 176 ALA A N 1
ATOM 1296 C CA . ALA A 1 176 ? 27.723 2.184 -31.209 1.00 94.12 176 ALA A CA 1
ATOM 1297 C C . ALA A 1 176 ? 27.703 3.303 -30.153 1.00 94.12 176 ALA A C 1
ATOM 1299 O O . ALA A 1 176 ? 27.364 3.057 -28.996 1.00 94.12 176 ALA A O 1
ATOM 1300 N N . TRP A 1 177 ? 27.982 4.548 -30.551 1.00 94.06 177 TRP A N 1
ATOM 1301 C CA . TRP A 1 177 ? 27.911 5.696 -29.640 1.00 94.06 177 TRP A CA 1
ATOM 1302 C C . TRP A 1 177 ? 26.496 5.946 -29.112 1.00 94.06 177 TRP A C 1
ATOM 1304 O O . TRP A 1 177 ? 26.330 6.244 -27.928 1.00 94.06 177 TRP A O 1
ATOM 1314 N N . ALA A 1 178 ? 25.468 5.766 -29.947 1.00 95.12 178 ALA A N 1
ATOM 1315 C CA . ALA A 1 178 ? 24.080 5.864 -29.503 1.00 95.12 178 ALA A CA 1
ATOM 1316 C C . ALA A 1 178 ? 23.747 4.802 -28.439 1.00 95.12 178 ALA A C 1
ATOM 1318 O O . ALA A 1 178 ? 23.139 5.126 -27.418 1.00 95.12 178 ALA A O 1
ATOM 1319 N N . ALA A 1 179 ? 24.198 3.558 -28.629 1.00 94.12 179 ALA A N 1
ATOM 1320 C CA . ALA A 1 179 ? 24.000 2.488 -27.651 1.00 94.12 179 ALA A CA 1
ATOM 1321 C C . ALA A 1 179 ? 24.679 2.795 -26.301 1.00 94.12 179 ALA A C 1
ATOM 1323 O O . ALA A 1 179 ? 24.065 2.615 -25.247 1.00 94.12 179 ALA A O 1
ATOM 1324 N N . VAL A 1 180 ? 25.907 3.330 -26.324 1.00 96.19 180 VAL A N 1
ATOM 1325 C CA . VAL A 1 180 ? 26.620 3.769 -25.110 1.00 96.19 180 VAL A CA 1
ATOM 1326 C C . VAL A 1 180 ? 25.863 4.895 -24.401 1.00 96.19 180 VAL A C 1
ATOM 1328 O O . VAL A 1 180 ? 25.705 4.852 -23.181 1.00 96.19 180 VAL A O 1
ATOM 1331 N N . GLY A 1 181 ? 25.332 5.867 -25.148 1.00 97.12 181 GLY A N 1
ATOM 1332 C CA . GLY A 1 181 ? 24.524 6.952 -24.588 1.00 97.12 181 GLY A CA 1
ATOM 1333 C C . GLY A 1 181 ? 23.269 6.449 -23.869 1.00 97.12 181 GLY A C 1
ATOM 1334 O O . GLY A 1 181 ? 22.966 6.898 -22.762 1.00 97.12 181 GLY A O 1
ATOM 1335 N N . VAL A 1 182 ? 22.575 5.466 -24.450 1.00 95.75 182 VAL A N 1
ATOM 1336 C CA . VAL A 1 182 ? 21.390 4.847 -23.833 1.00 95.75 182 VAL A CA 1
ATOM 1337 C C . VAL A 1 182 ? 21.757 4.075 -22.564 1.00 95.75 182 VAL A C 1
ATOM 1339 O O . VAL A 1 182 ? 21.071 4.223 -21.552 1.00 95.75 182 VAL A O 1
ATOM 1342 N N . MET A 1 183 ? 22.848 3.299 -22.569 1.00 97.00 183 MET A N 1
ATOM 1343 C CA . MET A 1 183 ? 23.312 2.607 -21.358 1.00 97.00 183 MET A CA 1
ATOM 1344 C C . MET A 1 183 ? 23.690 3.587 -20.242 1.00 97.00 183 MET A C 1
ATOM 1346 O O . MET A 1 183 ? 23.299 3.381 -19.092 1.00 97.00 183 MET A O 1
ATOM 1350 N N . ALA A 1 184 ? 24.392 4.674 -20.569 1.00 97.38 184 ALA A N 1
ATOM 1351 C CA . ALA A 1 184 ? 24.768 5.696 -19.595 1.00 97.38 184 ALA A CA 1
ATOM 1352 C C . ALA A 1 184 ? 23.535 6.394 -18.994 1.00 97.38 184 ALA A C 1
ATOM 1354 O O . ALA A 1 184 ? 23.431 6.528 -17.774 1.00 97.38 184 ALA A O 1
ATOM 1355 N N . ALA A 1 185 ? 22.561 6.774 -19.828 1.00 96.38 185 ALA A N 1
ATOM 1356 C CA . ALA A 1 185 ? 21.304 7.360 -19.363 1.00 96.38 185 ALA A CA 1
ATOM 1357 C C . ALA A 1 185 ? 20.515 6.392 -18.463 1.00 96.38 185 ALA A C 1
ATOM 1359 O O . ALA A 1 185 ? 19.988 6.797 -17.424 1.00 96.38 185 ALA A O 1
ATOM 1360 N N . GLY A 1 186 ? 20.484 5.104 -18.821 1.00 97.06 186 GLY A N 1
ATOM 1361 C CA . GLY A 1 186 ? 19.860 4.055 -18.016 1.00 97.06 186 GLY A CA 1
ATOM 1362 C C . GLY A 1 186 ? 20.511 3.897 -16.641 1.00 97.06 186 GLY A C 1
ATOM 1363 O O . GLY A 1 186 ? 19.803 3.835 -15.636 1.00 97.06 186 GLY A O 1
ATOM 1364 N N . ALA A 1 187 ? 21.845 3.907 -16.574 1.00 96.00 187 ALA A N 1
ATOM 1365 C CA . ALA A 1 187 ? 22.581 3.829 -15.313 1.00 96.00 187 ALA A CA 1
ATOM 1366 C C . ALA A 1 187 ? 22.289 5.034 -14.400 1.00 96.00 187 ALA A C 1
ATOM 1368 O O . ALA A 1 187 ? 22.019 4.853 -13.212 1.00 96.00 187 ALA A O 1
ATOM 1369 N N . ILE A 1 188 ? 22.260 6.252 -14.953 1.00 96.12 188 ILE A N 1
ATOM 1370 C CA . ILE A 1 188 ? 21.940 7.470 -14.190 1.00 96.12 188 ILE A CA 1
ATOM 1371 C C . ILE A 1 188 ? 20.508 7.410 -13.645 1.00 96.12 188 ILE A C 1
ATOM 1373 O O . ILE A 1 188 ? 20.288 7.697 -12.467 1.00 96.12 188 ILE A O 1
ATOM 1377 N N . MET A 1 189 ? 19.534 6.992 -14.462 1.00 95.69 189 MET A N 1
ATOM 1378 C CA . MET A 1 189 ? 18.153 6.826 -13.997 1.00 95.69 189 MET A CA 1
ATOM 1379 C C . MET A 1 189 ? 18.030 5.753 -12.910 1.00 95.69 189 MET A C 1
ATOM 1381 O O . MET A 1 189 ? 17.304 5.961 -11.938 1.00 95.69 189 MET A O 1
ATOM 1385 N N . ALA A 1 190 ? 18.741 4.630 -13.037 1.00 94.31 190 ALA A N 1
ATOM 1386 C CA . ALA A 1 190 ? 18.713 3.555 -12.047 1.00 94.31 190 ALA A CA 1
ATOM 1387 C C . ALA A 1 190 ? 19.285 4.003 -10.693 1.00 94.31 190 ALA A C 1
ATOM 1389 O O . ALA A 1 190 ? 18.660 3.771 -9.655 1.00 94.31 190 ALA A O 1
ATOM 1390 N N . VAL A 1 191 ? 20.427 4.700 -10.699 1.00 95.19 191 VAL A N 1
ATOM 1391 C CA . VAL A 1 191 ? 21.039 5.241 -9.475 1.00 95.19 191 VAL A CA 1
ATOM 1392 C C . VAL A 1 191 ? 20.144 6.313 -8.856 1.00 95.19 191 VAL A C 1
ATOM 1394 O O . VAL A 1 191 ? 19.850 6.242 -7.664 1.00 95.19 191 VAL A O 1
ATOM 1397 N N . GLY A 1 192 ? 19.631 7.251 -9.659 1.00 92.88 192 GLY A N 1
ATOM 1398 C CA . GLY A 1 192 ? 18.724 8.295 -9.176 1.00 92.88 192 GLY A CA 1
ATOM 1399 C C . GLY A 1 192 ? 17.449 7.727 -8.545 1.00 92.88 192 GLY A C 1
ATOM 1400 O O . GLY A 1 192 ? 17.014 8.193 -7.491 1.00 92.88 192 GLY A O 1
ATOM 1401 N N . TRP A 1 193 ? 16.886 6.669 -9.137 1.00 92.31 193 TRP A N 1
ATOM 1402 C CA . TRP A 1 193 ? 15.728 5.971 -8.578 1.00 92.31 193 TRP A CA 1
ATOM 1403 C C . TRP A 1 193 ? 16.048 5.270 -7.251 1.00 92.31 193 TRP A C 1
ATOM 1405 O O . TRP A 1 193 ? 15.239 5.315 -6.321 1.00 92.31 193 TRP A O 1
ATOM 1415 N N . GLY A 1 194 ? 17.229 4.654 -7.141 1.00 90.31 194 GLY A N 1
ATOM 1416 C CA . GLY A 1 194 ? 17.710 4.033 -5.907 1.00 90.31 194 GLY A CA 1
ATOM 1417 C C . GLY A 1 194 ? 17.870 5.048 -4.776 1.00 90.31 194 GLY A C 1
ATOM 1418 O O . GLY A 1 194 ? 17.296 4.868 -3.702 1.00 90.31 194 GLY A O 1
ATOM 1419 N N . THR A 1 195 ? 18.568 6.156 -5.032 1.00 89.69 195 THR A N 1
ATOM 1420 C CA . THR A 1 195 ? 18.765 7.221 -4.039 1.00 89.69 195 THR A CA 1
ATOM 1421 C C . THR A 1 195 ? 17.437 7.836 -3.599 1.00 89.69 195 THR A C 1
ATOM 1423 O O . THR A 1 195 ? 17.200 7.972 -2.402 1.00 89.69 195 THR A O 1
ATOM 1426 N N . TYR A 1 196 ? 16.526 8.122 -4.537 1.00 87.81 196 TYR A N 1
ATOM 1427 C CA . TYR A 1 196 ? 15.195 8.644 -4.213 1.00 87.81 196 TYR A CA 1
ATOM 1428 C C . TYR A 1 196 ? 14.415 7.700 -3.283 1.00 87.81 196 TYR A C 1
ATOM 1430 O O . TYR A 1 196 ? 13.824 8.135 -2.292 1.00 87.81 196 TYR A O 1
ATOM 1438 N N . ARG A 1 197 ? 14.461 6.387 -3.549 1.00 85.12 197 ARG A N 1
ATOM 1439 C CA . ARG A 1 197 ? 13.824 5.371 -2.699 1.00 85.12 197 ARG A CA 1
ATOM 1440 C C . ARG A 1 197 ? 14.419 5.333 -1.294 1.00 85.12 197 ARG A C 1
ATOM 1442 O O . ARG A 1 197 ? 13.643 5.300 -0.340 1.00 85.12 197 ARG A O 1
ATOM 1449 N N . LEU A 1 198 ? 15.744 5.395 -1.154 1.00 83.06 198 LEU A N 1
ATOM 1450 C CA . LEU A 1 198 ? 16.376 5.417 0.168 1.00 83.06 198 LEU A CA 1
ATOM 1451 C C . LEU A 1 198 ? 15.953 6.652 0.973 1.00 83.06 198 LEU A C 1
ATOM 1453 O O . LEU 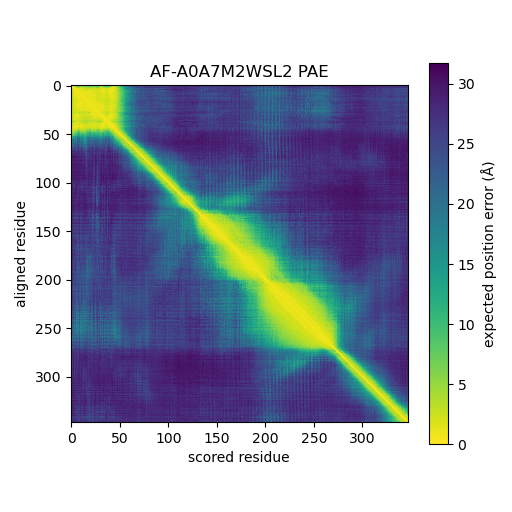A 1 198 ? 15.482 6.498 2.099 1.00 83.06 198 LEU A O 1
ATOM 1457 N N . THR A 1 199 ? 15.997 7.849 0.383 1.00 88.06 199 THR A N 1
ATOM 1458 C CA . THR A 1 199 ? 15.613 9.081 1.093 1.00 88.06 199 THR A CA 1
ATOM 1459 C C . THR A 1 199 ? 14.138 9.078 1.502 1.00 88.06 199 THR A C 1
ATOM 1461 O O . THR A 1 199 ? 13.798 9.480 2.613 1.00 88.06 199 THR A O 1
ATOM 1464 N N . THR A 1 200 ? 13.240 8.568 0.651 1.00 82.00 200 THR A N 1
ATOM 1465 C CA . THR A 1 200 ? 11.817 8.453 1.027 1.00 82.00 200 THR A CA 1
ATOM 1466 C C . THR A 1 200 ? 11.578 7.459 2.168 1.00 82.00 200 THR A C 1
ATOM 1468 O O . THR A 1 200 ? 10.693 7.688 2.992 1.00 82.00 200 THR A O 1
ATOM 1471 N N . SER A 1 201 ? 12.384 6.395 2.272 1.00 77.44 201 SER A N 1
ATOM 1472 C CA . SER A 1 201 ? 12.233 5.379 3.323 1.00 77.44 201 SER A CA 1
ATOM 1473 C C . 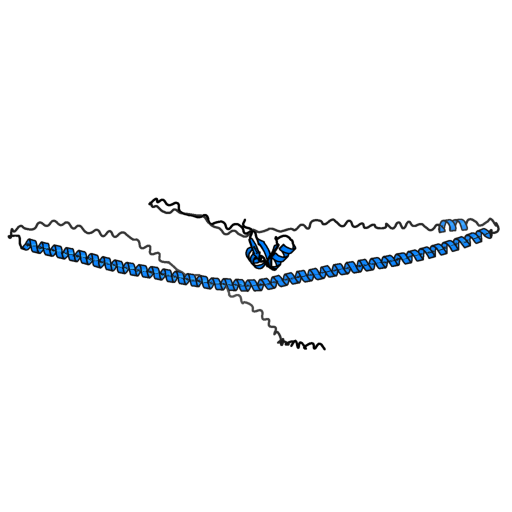SER A 1 201 ? 12.621 5.879 4.721 1.00 77.44 201 SER A C 1
ATOM 1475 O O . SER A 1 201 ? 12.007 5.491 5.723 1.00 77.44 201 SER A O 1
ATOM 1477 N N . GLU A 1 202 ? 13.590 6.793 4.802 1.00 84.31 202 GLU A N 1
ATOM 1478 C CA . GLU A 1 202 ? 14.006 7.403 6.068 1.00 84.31 202 GLU A CA 1
ATOM 1479 C C . GLU A 1 202 ? 12.907 8.310 6.634 1.00 84.31 202 GLU A C 1
ATOM 1481 O O . GLU A 1 202 ? 12.611 8.247 7.830 1.00 84.31 202 GLU A O 1
ATOM 1486 N N . GLY A 1 203 ? 12.221 9.066 5.768 1.00 86.31 203 GLY A N 1
ATOM 1487 C CA . GLY A 1 203 ? 11.087 9.908 6.160 1.00 86.31 203 GLY A CA 1
ATOM 1488 C C . GLY A 1 203 ? 9.884 9.110 6.675 1.00 86.31 203 GLY A C 1
ATOM 1489 O O . GLY A 1 203 ? 9.241 9.506 7.644 1.00 86.31 203 GLY A O 1
ATOM 1490 N N . THR A 1 204 ? 9.594 7.946 6.087 1.00 83.25 204 THR A N 1
ATOM 1491 C CA . THR A 1 204 ? 8.510 7.081 6.588 1.00 83.25 204 THR A CA 1
ATOM 1492 C C . THR A 1 204 ? 8.872 6.391 7.899 1.00 83.25 204 THR A C 1
ATOM 1494 O O . THR A 1 204 ? 8.002 6.166 8.736 1.00 83.25 204 THR A O 1
ATOM 1497 N N . SER A 1 205 ? 10.154 6.080 8.108 1.00 84.62 205 SER A N 1
ATOM 1498 C CA . SER A 1 205 ? 10.612 5.398 9.322 1.00 84.62 205 SER A CA 1
ATOM 1499 C C . SER A 1 205 ? 10.523 6.296 10.554 1.00 84.62 205 SER A C 1
ATOM 1501 O O . SER A 1 205 ? 10.164 5.823 11.631 1.00 84.62 205 SER A O 1
ATOM 1503 N N . SER A 1 206 ? 10.820 7.592 10.415 1.00 86.19 206 SER A N 1
ATOM 1504 C CA . SER A 1 206 ? 10.646 8.555 11.508 1.00 86.19 206 SER A CA 1
ATOM 1505 C C . SER A 1 206 ? 9.170 8.759 11.850 1.00 86.1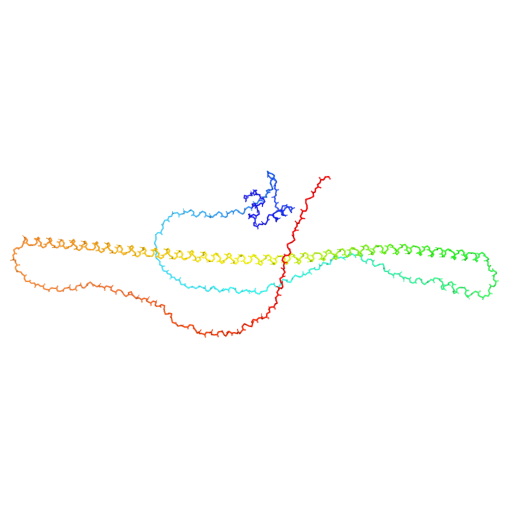9 206 SER A C 1
ATOM 1507 O O . SER A 1 206 ? 8.822 8.747 13.028 1.00 86.19 206 SER A O 1
ATOM 1509 N N . TYR A 1 207 ? 8.299 8.844 10.841 1.00 90.19 207 TYR A N 1
ATOM 1510 C CA . TYR A 1 207 ? 6.853 8.952 11.039 1.00 90.19 207 TYR A CA 1
ATOM 1511 C C . TYR A 1 207 ? 6.257 7.714 11.723 1.00 90.19 207 TYR A C 1
ATOM 1513 O O . TYR A 1 207 ? 5.509 7.843 12.687 1.00 90.19 207 TYR A O 1
ATOM 1521 N N . LEU A 1 208 ? 6.639 6.509 11.288 1.00 91.94 208 LEU A N 1
ATOM 1522 C CA . LEU A 1 208 ? 6.208 5.261 11.926 1.00 91.94 208 LEU A CA 1
ATOM 1523 C C . LEU A 1 208 ? 6.712 5.158 13.368 1.00 91.94 208 LEU A C 1
ATOM 1525 O O . LEU A 1 208 ? 5.964 4.748 14.248 1.00 91.94 208 LEU A O 1
ATOM 1529 N N . ARG A 1 209 ? 7.958 5.567 13.643 1.00 93.12 209 ARG A N 1
ATOM 1530 C CA . ARG A 1 209 ? 8.471 5.618 15.021 1.00 93.12 209 ARG A CA 1
ATOM 1531 C C . ARG A 1 209 ? 7.688 6.604 15.883 1.00 93.12 209 ARG A C 1
ATOM 1533 O O . ARG A 1 209 ? 7.382 6.252 17.016 1.00 93.12 209 ARG A O 1
ATOM 1540 N N . ALA A 1 210 ? 7.337 7.774 15.347 1.00 94.00 210 ALA A N 1
ATOM 1541 C CA . ALA A 1 210 ? 6.502 8.753 16.042 1.00 94.00 210 ALA A CA 1
ATOM 1542 C C . ALA A 1 210 ? 5.098 8.193 16.340 1.00 94.00 210 ALA A C 1
ATOM 1544 O O . ALA A 1 210 ? 4.627 8.277 17.469 1.00 94.00 210 ALA A O 1
ATOM 1545 N N . GLN A 1 211 ? 4.469 7.513 15.376 1.00 94.31 211 GLN A N 1
ATOM 1546 C CA . GLN A 1 211 ? 3.185 6.845 15.611 1.00 94.31 211 GLN A CA 1
ATOM 1547 C C . GLN A 1 211 ? 3.279 5.738 16.666 1.00 94.31 211 GLN A C 1
ATOM 1549 O O . GLN A 1 211 ? 2.398 5.620 17.510 1.00 94.31 211 GLN A O 1
ATOM 1554 N N . VAL A 1 212 ? 4.345 4.934 16.651 1.00 96.19 212 VAL A N 1
ATOM 1555 C CA . VAL A 1 212 ? 4.538 3.872 17.650 1.00 96.19 212 VAL A CA 1
ATOM 1556 C C . VAL A 1 212 ? 4.752 4.463 19.045 1.00 96.19 212 VAL A C 1
ATOM 1558 O O . VAL A 1 212 ? 4.271 3.895 20.025 1.00 96.19 212 VAL A O 1
ATOM 1561 N N . THR A 1 213 ? 5.442 5.602 19.166 1.00 96.56 213 THR A N 1
ATOM 1562 C CA . THR A 1 213 ? 5.569 6.288 20.459 1.00 96.56 213 THR A CA 1
ATOM 1563 C C . THR A 1 213 ? 4.239 6.852 20.941 1.00 96.56 213 THR A C 1
ATOM 1565 O O . THR A 1 213 ? 3.932 6.690 22.120 1.00 96.56 213 THR A O 1
ATOM 1568 N N . ASP A 1 214 ? 3.429 7.416 20.044 1.00 97.00 214 ASP A N 1
ATOM 1569 C CA . ASP A 1 214 ? 2.110 7.963 20.379 1.00 97.00 214 ASP A CA 1
ATOM 1570 C C . ASP A 1 214 ? 1.117 6.855 20.767 1.00 97.00 214 ASP A C 1
ATOM 1572 O O . ASP A 1 214 ? 0.408 6.958 21.762 1.00 97.00 214 ASP A O 1
ATOM 1576 N N . GLN A 1 215 ? 1.123 5.719 20.068 1.00 95.75 215 GLN A N 1
ATOM 1577 C CA . GLN A 1 215 ? 0.303 4.571 20.468 1.00 95.75 215 GLN A CA 1
ATOM 1578 C C . GLN A 1 215 ? 0.748 3.984 21.809 1.00 95.75 215 GLN A C 1
ATOM 1580 O O . GLN A 1 215 ? -0.072 3.510 22.594 1.00 95.75 215 GLN A O 1
ATOM 1585 N N . LYS A 1 216 ? 2.050 4.011 22.107 1.00 96.50 216 LYS A N 1
ATOM 1586 C CA . LYS A 1 216 ? 2.561 3.517 23.387 1.00 96.50 216 LYS A CA 1
ATOM 1587 C C . LYS A 1 216 ? 2.103 4.390 24.555 1.00 96.50 216 LYS A C 1
ATOM 1589 O O . LYS A 1 216 ? 1.820 3.850 25.624 1.00 96.50 216 LYS A O 1
ATOM 1594 N N . THR A 1 217 ? 2.018 5.708 24.375 1.00 97.06 217 THR A N 1
ATOM 1595 C CA . THR A 1 217 ? 1.484 6.598 25.416 1.00 97.06 217 THR A CA 1
ATOM 1596 C C . THR A 1 217 ? -0.014 6.379 25.614 1.00 97.06 217 THR A C 1
ATOM 1598 O O . THR A 1 217 ? -0.455 6.311 26.759 1.00 97.06 217 THR A O 1
ATOM 1601 N N . GLU A 1 218 ? -0.770 6.152 24.539 1.00 96.44 218 GLU A N 1
ATOM 1602 C CA . GLU A 1 218 ? -2.200 5.826 24.608 1.00 96.44 218 GLU A CA 1
ATOM 1603 C C . GLU A 1 218 ? -2.468 4.484 25.313 1.00 96.44 218 GLU A C 1
ATOM 1605 O O . GLU A 1 218 ? -3.325 4.401 26.192 1.00 96.44 218 GLU A O 1
ATOM 1610 N N . ILE A 1 219 ? -1.691 3.436 25.015 1.00 97.50 219 ILE A N 1
ATOM 1611 C CA . ILE A 1 219 ? -1.823 2.129 25.685 1.00 97.50 219 ILE A CA 1
ATOM 1612 C C . ILE A 1 219 ? -1.519 2.239 27.180 1.00 97.50 219 ILE A C 1
ATOM 1614 O O . ILE A 1 219 ? -2.230 1.650 27.999 1.00 97.50 219 ILE A O 1
ATOM 1618 N N . ASN A 1 220 ? -0.478 2.987 27.550 1.00 97.62 220 ASN A N 1
ATOM 1619 C CA . ASN A 1 220 ? -0.154 3.213 28.957 1.00 97.62 220 ASN A CA 1
ATOM 1620 C C . ASN A 1 220 ? -1.291 3.964 29.660 1.00 97.62 220 ASN A C 1
ATOM 1622 O O . ASN A 1 220 ? -1.701 3.564 30.744 1.00 97.62 220 ASN A O 1
ATOM 1626 N N . HIS A 1 221 ? -1.862 4.975 29.002 1.00 97.38 221 HIS A N 1
ATOM 1627 C CA . HIS A 1 221 ? -3.002 5.719 29.525 1.00 97.38 221 HIS A CA 1
ATOM 1628 C C . HIS A 1 221 ? -4.227 4.821 29.759 1.00 97.38 221 HIS A C 1
ATOM 1630 O O . HIS A 1 221 ? -4.792 4.817 30.850 1.00 97.38 221 HIS A O 1
ATOM 1636 N N . LEU A 1 222 ? -4.604 3.998 28.777 1.00 96.31 222 LEU A N 1
ATOM 1637 C CA . LEU A 1 222 ? -5.722 3.056 28.914 1.00 96.31 222 LEU A CA 1
ATOM 1638 C C . LEU A 1 222 ? -5.460 1.983 29.980 1.00 96.31 222 LEU A C 1
ATOM 1640 O O . LEU A 1 222 ? -6.383 1.530 30.659 1.00 96.31 222 LEU A O 1
ATOM 1644 N N . THR A 1 223 ? -4.203 1.568 30.145 1.00 97.50 223 THR A N 1
ATOM 1645 C CA . THR A 1 223 ? -3.815 0.621 31.199 1.00 97.50 223 THR A CA 1
ATOM 1646 C C . THR A 1 223 ? -3.984 1.250 32.581 1.00 97.50 223 THR A C 1
ATOM 1648 O O . THR A 1 223 ? -4.585 0.625 33.456 1.00 97.50 223 THR A O 1
ATOM 1651 N N . ASP A 1 224 ? -3.555 2.503 32.750 1.00 98.38 224 ASP A N 1
ATOM 1652 C CA . ASP A 1 224 ? -3.738 3.259 33.990 1.00 98.38 224 ASP A CA 1
ATOM 1653 C C . ASP A 1 224 ? -5.226 3.465 34.313 1.00 98.38 224 ASP A C 1
ATOM 1655 O O . ASP A 1 224 ? -5.643 3.294 35.460 1.00 98.38 224 ASP A O 1
ATOM 1659 N N . GLU A 1 225 ? -6.055 3.787 33.315 1.00 97.38 225 GLU A N 1
ATOM 1660 C CA . GLU A 1 225 ? -7.509 3.913 33.486 1.00 97.38 225 GLU A CA 1
ATOM 1661 C C . GLU A 1 225 ? -8.162 2.592 33.898 1.00 97.38 225 GLU A C 1
ATOM 1663 O O . GLU A 1 225 ? -8.965 2.558 34.835 1.00 97.38 225 GLU A O 1
ATOM 1668 N N . ARG A 1 226 ? -7.784 1.482 33.254 1.00 97.31 226 ARG A N 1
ATOM 1669 C CA . ARG A 1 226 ? -8.272 0.147 33.618 1.00 9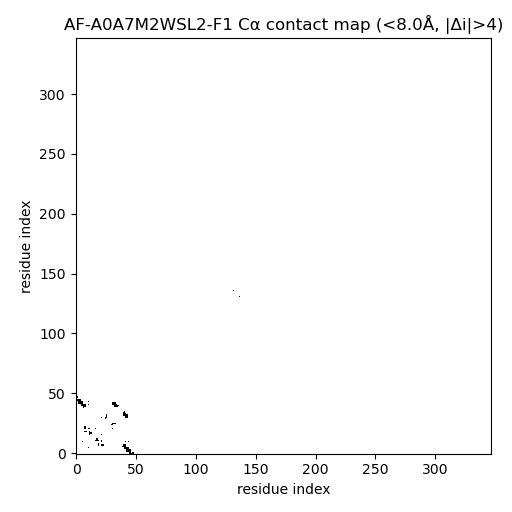7.31 226 ARG A CA 1
ATOM 1670 C C . ARG A 1 226 ? -7.914 -0.196 35.062 1.00 97.31 226 ARG A C 1
ATOM 1672 O O . ARG A 1 226 ? -8.738 -0.762 35.782 1.00 97.31 226 ARG A O 1
ATOM 1679 N N . ASP A 1 227 ? -6.697 0.116 35.486 1.00 98.31 227 ASP A N 1
ATOM 1680 C CA . ASP A 1 227 ? -6.234 -0.209 36.831 1.00 98.31 227 ASP A CA 1
ATOM 1681 C C . ASP A 1 227 ? -6.895 0.689 37.887 1.00 98.31 227 ASP A C 1
ATOM 1683 O O . ASP A 1 227 ? -7.280 0.195 38.949 1.00 98.31 227 ASP A O 1
ATOM 1687 N N . ARG A 1 228 ? -7.167 1.964 37.571 1.00 98.12 228 ARG A N 1
ATOM 1688 C CA . ARG A 1 228 ? -8.027 2.830 38.400 1.00 98.12 228 ARG A CA 1
ATOM 1689 C C . ARG A 1 228 ? -9.434 2.254 38.549 1.00 98.12 228 ARG A C 1
ATOM 1691 O O . ARG A 1 228 ? -9.892 2.094 39.678 1.00 98.12 228 ARG A O 1
ATOM 1698 N N . ALA A 1 229 ? -10.074 1.853 37.451 1.00 97.75 229 ALA A N 1
ATOM 1699 C CA . ALA A 1 229 ? -11.410 1.256 37.487 1.00 97.75 229 ALA A CA 1
ATOM 1700 C C . ALA A 1 229 ? -11.442 -0.050 38.305 1.00 97.75 229 ALA A C 1
ATOM 1702 O O . ALA A 1 229 ? -12.366 -0.288 39.082 1.00 97.75 229 ALA A O 1
ATOM 1703 N N . ARG A 1 230 ? -10.404 -0.891 38.197 1.00 98.00 230 ARG A N 1
ATOM 1704 C CA . ARG A 1 230 ? -10.270 -2.103 39.026 1.00 98.00 230 ARG A CA 1
ATOM 1705 C C . ARG A 1 230 ? -10.140 -1.777 40.511 1.00 98.00 230 ARG A C 1
ATOM 1707 O O . ARG A 1 230 ? -10.794 -2.424 41.327 1.00 98.00 230 ARG A O 1
ATOM 1714 N N . ASN A 1 231 ? -9.342 -0.773 40.863 1.00 98.44 231 ASN A N 1
ATOM 1715 C CA . ASN A 1 231 ? -9.181 -0.343 42.251 1.00 98.44 231 ASN A CA 1
ATOM 1716 C C . ASN A 1 231 ? -10.488 0.212 42.835 1.00 98.44 231 ASN A C 1
ATOM 1718 O O . ASN A 1 231 ? -10.807 -0.057 43.994 1.00 98.44 231 ASN A O 1
ATOM 1722 N N . GLU A 1 232 ? -11.276 0.933 42.036 1.00 97.88 232 GLU A N 1
ATOM 1723 C CA . GLU A 1 232 ? -12.601 1.414 42.438 1.00 97.88 232 GLU A CA 1
ATOM 1724 C C . GLU A 1 232 ? -13.585 0.265 42.682 1.00 97.88 232 GLU A C 1
ATOM 1726 O O . GLU A 1 232 ? -14.275 0.265 43.701 1.00 97.88 232 GLU A O 1
ATOM 1731 N N . LEU A 1 233 ? -13.601 -0.756 41.820 1.00 97.69 233 LEU A N 1
ATOM 1732 C CA . LEU A 1 233 ? -14.439 -1.942 42.025 1.00 97.69 233 LEU A CA 1
ATOM 1733 C C . LEU A 1 233 ? -14.075 -2.688 43.312 1.00 97.69 233 LEU A C 1
ATOM 1735 O O . LEU A 1 233 ? -14.963 -3.031 44.091 1.00 97.69 233 LEU A O 1
ATOM 1739 N N . VAL A 1 234 ? -12.780 -2.894 43.574 1.00 98.31 234 VAL A N 1
ATOM 1740 C CA . VAL A 1 234 ? -12.315 -3.527 44.820 1.00 98.31 234 VAL A CA 1
ATOM 1741 C C . VAL A 1 234 ? -12.727 -2.694 46.034 1.00 98.31 234 VAL A C 1
ATOM 1743 O O . VAL A 1 234 ? -13.204 -3.240 47.030 1.00 98.31 234 VAL A O 1
ATOM 1746 N N . ARG A 1 235 ? -12.604 -1.366 45.954 1.00 98.25 235 ARG A N 1
ATOM 1747 C CA . ARG A 1 235 ? -13.029 -0.463 47.027 1.00 98.25 235 ARG A CA 1
ATOM 1748 C C . ARG A 1 235 ? -14.529 -0.571 47.304 1.00 98.25 235 ARG A C 1
ATOM 1750 O O . ARG A 1 235 ? -14.910 -0.735 48.462 1.00 98.25 235 ARG A O 1
ATOM 1757 N N . LEU A 1 236 ? -15.364 -0.520 46.267 1.00 97.25 236 LEU A N 1
ATOM 1758 C CA . LEU A 1 236 ? -16.817 -0.660 46.400 1.00 97.25 236 LEU A CA 1
ATOM 1759 C C . LEU A 1 236 ? -17.202 -2.033 46.958 1.00 97.25 236 LEU A C 1
ATOM 1761 O O . LEU A 1 236 ? -18.099 -2.132 47.795 1.00 97.25 236 LEU A O 1
ATOM 1765 N N . GLN A 1 237 ? -16.489 -3.089 46.564 1.00 97.94 237 GLN A N 1
ATOM 1766 C CA . GLN A 1 237 ? -16.702 -4.429 47.099 1.00 97.94 237 GLN A CA 1
ATOM 1767 C C . GLN A 1 237 ? -16.400 -4.489 48.605 1.00 97.94 237 GLN A C 1
ATOM 1769 O O . GLN A 1 237 ? -17.211 -5.016 49.366 1.00 97.94 237 GLN A O 1
ATOM 1774 N N . ILE A 1 238 ? -15.298 -3.884 49.060 1.00 98.19 238 ILE A N 1
ATOM 1775 C CA . ILE A 1 238 ? -14.964 -3.789 50.492 1.00 98.19 238 ILE A CA 1
ATOM 1776 C C . ILE A 1 238 ? -16.016 -2.971 51.254 1.00 98.19 238 ILE A C 1
ATOM 1778 O O . ILE A 1 238 ? -16.415 -3.351 52.356 1.00 98.19 238 ILE A O 1
ATOM 1782 N N . GLU A 1 239 ? -16.488 -1.857 50.689 1.00 97.31 239 GLU A N 1
ATOM 1783 C CA . GLU A 1 239 ? -17.547 -1.046 51.301 1.00 97.31 239 GLU A CA 1
ATOM 1784 C C . GLU A 1 239 ? -18.866 -1.829 51.411 1.00 97.31 239 GLU A C 1
ATOM 1786 O O . GLU A 1 239 ? -19.500 -1.806 52.467 1.00 97.31 239 GLU A O 1
ATOM 1791 N N . SER A 1 240 ? -19.235 -2.601 50.383 1.00 97.06 240 SER A N 1
ATOM 1792 C CA . SER A 1 240 ? -20.426 -3.460 50.415 1.00 97.06 240 SER A CA 1
ATOM 1793 C C . SER A 1 240 ? -20.323 -4.574 51.463 1.00 97.06 240 SER A C 1
ATOM 1795 O O . SER A 1 240 ? -21.269 -4.777 52.223 1.00 97.06 240 SER A O 1
ATOM 1797 N N . ALA A 1 241 ? -19.156 -5.219 51.589 1.00 97.69 241 ALA A N 1
ATOM 1798 C CA . ALA A 1 241 ? -18.908 -6.240 52.605 1.00 97.69 241 ALA A CA 1
ATOM 1799 C C . ALA A 1 241 ? -19.044 -5.659 54.020 1.00 97.69 241 ALA A C 1
ATOM 1801 O O . ALA A 1 241 ? -19.717 -6.235 54.867 1.00 97.69 241 ALA A O 1
ATOM 1802 N N . ARG A 1 242 ? -18.515 -4.450 54.255 1.00 97.69 242 ARG A N 1
ATOM 1803 C CA . ARG A 1 242 ? -18.668 -3.753 55.543 1.00 97.69 242 ARG A CA 1
ATOM 1804 C C . ARG A 1 242 ? -20.118 -3.409 55.870 1.00 97.69 242 ARG A C 1
ATOM 1806 O O . ARG A 1 242 ? -20.500 -3.442 57.038 1.00 97.69 242 ARG A O 1
ATOM 1813 N N . LEU A 1 243 ? -20.925 -3.029 54.878 1.00 97.56 243 LEU A N 1
ATOM 1814 C CA . LEU A 1 243 ? -22.354 -2.785 55.094 1.00 97.56 243 LEU A CA 1
ATOM 1815 C C . LEU A 1 243 ? -23.094 -4.087 55.407 1.00 97.56 243 LEU A C 1
ATOM 1817 O O . LEU A 1 243 ? -23.950 -4.097 56.288 1.00 97.56 243 LEU A O 1
ATOM 1821 N N . GLN A 1 244 ? -22.730 -5.181 54.743 1.00 97.62 244 GLN A N 1
ATOM 1822 C CA . GLN A 1 244 ? -23.308 -6.493 55.000 1.00 97.62 244 GLN A CA 1
ATOM 1823 C C . GLN A 1 244 ? -22.948 -7.020 56.396 1.00 97.62 244 GLN A C 1
ATOM 1825 O O . GLN A 1 244 ? -23.839 -7.495 57.098 1.00 97.62 244 GLN A O 1
ATOM 1830 N N . ASP A 1 245 ? -21.707 -6.823 56.846 1.00 97.56 245 ASP A N 1
ATOM 1831 C CA . ASP A 1 245 ? -21.275 -7.136 58.215 1.00 97.56 245 ASP A CA 1
ATOM 1832 C C . ASP A 1 245 ? -22.034 -6.313 59.268 1.00 97.56 245 ASP A C 1
ATOM 1834 O O . ASP A 1 245 ? -22.350 -6.796 60.352 1.00 97.56 245 ASP A O 1
ATOM 1838 N N . ARG A 1 246 ? -22.375 -5.054 58.966 1.00 97.44 246 ARG A N 1
ATOM 1839 C CA . ARG A 1 246 ? -23.221 -4.245 59.861 1.00 97.44 246 ARG A CA 1
ATOM 1840 C C . ARG A 1 246 ? -24.653 -4.770 59.920 1.00 97.44 246 ARG A C 1
ATOM 1842 O O . ARG A 1 246 ? -25.260 -4.746 60.986 1.00 97.44 246 ARG A O 1
ATOM 1849 N N . LEU A 1 247 ? -25.201 -5.229 58.795 1.00 97.62 247 LEU A N 1
ATOM 1850 C CA . LEU A 1 247 ? -26.547 -5.804 58.756 1.00 97.62 247 LEU A CA 1
ATOM 1851 C C . LEU A 1 247 ? -26.620 -7.136 59.512 1.00 97.62 247 LEU A C 1
ATOM 1853 O O . LEU A 1 247 ? -27.587 -7.343 60.244 1.00 97.62 247 LEU A O 1
ATOM 1857 N N . SER A 1 248 ? -25.608 -8.002 59.399 1.00 97.06 248 SER A N 1
ATOM 1858 C CA . SER A 1 248 ? -25.548 -9.245 60.181 1.00 97.06 248 SER A CA 1
ATOM 1859 C C . SER A 1 248 ? -25.424 -8.966 61.681 1.00 97.06 248 SER A C 1
ATOM 1861 O O . SER A 1 248 ? -26.185 -9.533 62.457 1.00 97.06 248 SER A O 1
ATOM 1863 N N . GLN A 1 249 ? -24.592 -8.002 62.092 1.00 97.19 249 GLN A N 1
ATOM 1864 C CA . GLN A 1 249 ? -24.501 -7.579 63.498 1.00 97.19 249 GLN A CA 1
ATOM 1865 C C . GLN A 1 249 ? -25.839 -7.076 64.062 1.00 97.19 249 GLN A C 1
ATOM 1867 O O . GLN A 1 249 ? -26.176 -7.357 65.213 1.00 97.19 249 GLN A O 1
ATOM 1872 N N . LEU A 1 250 ? -26.621 -6.336 63.266 1.00 97.81 250 LEU A N 1
ATOM 1873 C CA . LEU A 1 250 ? -27.951 -5.879 63.680 1.00 97.81 250 LEU A CA 1
ATOM 1874 C C . LEU A 1 250 ? -28.949 -7.039 63.797 1.00 97.81 250 LEU A C 1
ATOM 1876 O O . LEU A 1 250 ? -29.749 -7.049 64.733 1.00 97.81 250 LEU A O 1
ATOM 1880 N N . ALA A 1 251 ? -28.896 -8.012 62.885 1.00 97.94 251 ALA A N 1
ATOM 1881 C CA . ALA A 1 251 ? -29.726 -9.215 62.952 1.00 97.94 251 ALA A CA 1
ATOM 1882 C C . ALA A 1 251 ? -29.393 -10.065 64.193 1.00 97.94 251 ALA A C 1
ATOM 1884 O O . ALA A 1 251 ? -30.298 -10.478 64.922 1.00 97.94 251 ALA A O 1
ATOM 1885 N N . ASP A 1 252 ? -28.106 -10.242 64.497 1.00 97.44 252 ASP A N 1
ATOM 1886 C CA . ASP A 1 252 ? -27.648 -10.959 65.688 1.00 97.44 252 ASP A CA 1
ATOM 1887 C C . ASP A 1 252 ? -28.117 -10.251 66.967 1.00 97.44 252 ASP A C 1
ATOM 1889 O O . ASP A 1 252 ? -28.708 -10.881 67.849 1.00 97.44 252 ASP A O 1
ATOM 1893 N N . ALA A 1 253 ? -27.966 -8.925 67.046 1.00 96.62 253 ALA A N 1
ATOM 1894 C CA . ALA A 1 253 ? -28.458 -8.130 68.172 1.00 96.62 253 ALA A CA 1
ATOM 1895 C C . ALA A 1 253 ? -29.983 -8.247 68.362 1.00 96.62 253 ALA A C 1
ATOM 1897 O O . ALA A 1 253 ? -30.459 -8.310 69.500 1.00 96.62 253 ALA A O 1
ATOM 1898 N N . GLN A 1 254 ? -30.757 -8.316 67.272 1.00 97.12 254 GLN A N 1
ATOM 1899 C CA . GLN A 1 254 ? -32.201 -8.557 67.343 1.00 97.12 254 GLN A CA 1
ATOM 1900 C C . GLN A 1 254 ? -32.520 -9.947 67.897 1.00 97.12 254 GLN A C 1
ATOM 1902 O O . GLN A 1 254 ? -33.354 -10.053 68.796 1.00 97.12 254 GLN A O 1
ATOM 1907 N N . SER A 1 255 ? -31.832 -10.993 67.433 1.00 97.12 255 SER A N 1
ATOM 1908 C CA . SER A 1 255 ? -32.043 -12.356 67.938 1.00 97.12 255 SER A CA 1
ATOM 1909 C C . SER A 1 255 ? -31.738 -12.472 69.438 1.00 97.12 255 SER A C 1
ATOM 1911 O O . SER A 1 255 ? -32.527 -13.044 70.191 1.00 97.12 255 SER A O 1
ATOM 1913 N N . VAL A 1 256 ? -30.659 -11.838 69.912 1.00 96.75 256 VAL A N 1
ATOM 1914 C CA . VAL A 1 256 ? -30.310 -11.788 71.339 1.00 96.75 256 VAL A CA 1
ATOM 1915 C C . VAL A 1 256 ? -31.380 -11.035 72.133 1.00 96.75 256 VAL A C 1
ATOM 1917 O O . VAL A 1 256 ? -31.779 -11.483 73.210 1.00 96.75 256 VAL A O 1
ATOM 1920 N N . ALA A 1 257 ? -31.899 -9.923 71.601 1.00 95.69 257 ALA A N 1
ATOM 1921 C CA . ALA A 1 257 ? -32.985 -9.180 72.235 1.00 95.69 257 ALA A CA 1
ATOM 1922 C C . ALA A 1 257 ? -34.286 -10.001 72.321 1.00 95.69 257 ALA A C 1
ATOM 1924 O O . ALA A 1 257 ? -35.003 -9.913 73.322 1.00 95.69 257 ALA A O 1
ATOM 1925 N N . GLU A 1 258 ? -34.598 -10.819 71.314 1.00 96.38 258 GLU A N 1
ATOM 1926 C CA . GLU A 1 258 ? -35.749 -11.727 71.354 1.00 96.38 258 GLU A CA 1
ATOM 1927 C C . GLU A 1 258 ? -35.572 -12.854 72.373 1.00 96.38 258 GLU A C 1
ATOM 1929 O O . GLU A 1 258 ? -36.485 -13.103 73.166 1.00 96.38 258 GLU A O 1
ATOM 1934 N N . ILE A 1 259 ? -34.389 -13.475 72.429 1.00 96.00 259 ILE A N 1
ATOM 1935 C CA . ILE A 1 259 ? -34.060 -14.489 73.443 1.00 96.00 259 ILE A CA 1
ATOM 1936 C C . ILE A 1 259 ? -34.194 -13.890 74.849 1.00 96.00 259 ILE A C 1
ATOM 1938 O O . ILE A 1 259 ? -34.808 -14.502 75.726 1.00 96.00 259 ILE A O 1
ATOM 1942 N N . ALA A 1 260 ? -33.703 -12.665 75.060 1.00 95.50 260 ALA A N 1
ATOM 1943 C CA . ALA A 1 260 ? -33.829 -11.968 76.337 1.00 95.50 260 ALA A CA 1
ATOM 1944 C C . ALA A 1 260 ? -35.300 -11.721 76.718 1.00 95.50 260 ALA A C 1
ATOM 1946 O O . ALA A 1 260 ? -35.690 -11.941 77.865 1.00 95.50 260 ALA A O 1
ATOM 1947 N N . ARG A 1 261 ? -36.151 -11.321 75.761 1.00 95.25 261 ARG A N 1
ATOM 1948 C CA . ARG A 1 261 ? -37.601 -11.158 75.988 1.00 95.25 261 ARG A CA 1
ATOM 1949 C C . ARG A 1 261 ? -38.288 -12.479 76.325 1.00 95.25 261 ARG A C 1
ATOM 1951 O O . ARG A 1 261 ? -39.162 -12.499 77.194 1.00 95.25 261 ARG A O 1
ATOM 1958 N N . TYR A 1 262 ? -37.913 -13.567 75.655 1.00 93.81 262 TYR A N 1
ATOM 1959 C CA . TYR A 1 262 ? -38.452 -14.894 75.938 1.00 93.81 262 TYR A CA 1
ATOM 1960 C C . TYR A 1 262 ? -38.071 -15.361 77.351 1.00 93.81 262 TYR A C 1
ATOM 1962 O O . TYR A 1 262 ? -38.950 -15.761 78.113 1.00 93.81 262 TYR A O 1
ATOM 1970 N N . ALA A 1 263 ? -36.802 -15.208 77.742 1.00 92.75 263 ALA A N 1
ATOM 1971 C CA . ALA A 1 263 ? -36.327 -15.526 79.089 1.00 92.75 263 ALA A CA 1
ATOM 1972 C C . ALA A 1 263 ? -37.029 -14.690 80.175 1.00 92.75 263 ALA A C 1
ATOM 1974 O O . ALA A 1 263 ? -37.405 -15.204 81.226 1.00 92.75 263 ALA A O 1
ATOM 1975 N N . LEU A 1 264 ? -37.285 -13.404 79.913 1.00 91.00 264 LEU A N 1
ATOM 1976 C CA . LEU A 1 264 ? -38.022 -12.563 80.858 1.00 91.00 264 LEU A CA 1
ATOM 1977 C C . LEU A 1 264 ? -39.475 -13.041 81.042 1.00 91.00 264 LEU A C 1
ATOM 1979 O O . LEU A 1 264 ? -40.026 -12.980 82.143 1.00 91.00 264 LEU A O 1
ATOM 1983 N N . ARG A 1 265 ? -40.107 -13.535 79.968 1.00 92.44 265 ARG A N 1
ATOM 1984 C CA . ARG A 1 265 ? -41.477 -14.068 80.006 1.00 92.44 265 ARG A CA 1
ATOM 1985 C C . ARG A 1 265 ? -41.558 -15.376 80.799 1.00 92.44 265 ARG A C 1
ATOM 1987 O O . ARG A 1 265 ? -42.516 -15.540 81.554 1.00 92.44 265 ARG A O 1
ATOM 1994 N N . THR A 1 266 ? -40.577 -16.269 80.668 1.00 89.88 266 THR A N 1
ATOM 1995 C CA . THR A 1 266 ? -40.555 -17.540 81.414 1.00 89.88 266 THR A CA 1
ATOM 1996 C C . THR A 1 266 ? -40.322 -17.323 82.909 1.00 89.88 266 THR A C 1
ATOM 1998 O O . THR A 1 266 ? -40.998 -17.955 83.718 1.00 89.88 266 THR A O 1
ATOM 2001 N N . ILE A 1 267 ? -39.464 -16.369 83.295 1.00 85.31 267 ILE A N 1
ATOM 2002 C CA . ILE A 1 267 ? -39.289 -15.978 84.706 1.00 85.31 267 ILE A CA 1
ATOM 2003 C C . ILE A 1 267 ? -40.616 -15.478 85.290 1.00 85.31 267 ILE A C 1
ATOM 2005 O O . ILE A 1 267 ? -41.030 -15.926 86.356 1.00 85.31 267 ILE A O 1
ATOM 2009 N N . LYS A 1 268 ? -41.334 -14.612 84.561 1.00 84.62 268 LYS A N 1
ATOM 2010 C CA . LYS A 1 268 ? -42.618 -14.069 85.025 1.00 84.62 268 LYS A CA 1
ATOM 2011 C C . LYS A 1 268 ? -43.714 -15.134 85.173 1.00 84.62 268 LYS A C 1
ATOM 2013 O O . LYS A 1 268 ? -44.571 -14.989 86.035 1.00 84.62 268 LYS A O 1
ATOM 2018 N N . GLN A 1 269 ? -43.711 -16.188 84.351 1.00 79.44 269 GLN A N 1
ATOM 2019 C CA . GLN A 1 269 ? -44.658 -17.303 84.494 1.00 79.44 269 GLN A CA 1
ATOM 2020 C C . GLN A 1 269 ? -44.341 -18.209 85.690 1.00 79.44 269 GLN A C 1
ATOM 2022 O O . GLN A 1 269 ? -45.272 -18.659 86.354 1.00 79.44 269 GLN A O 1
ATOM 2027 N N . ASN A 1 270 ? -43.063 -18.449 85.997 1.00 73.56 270 ASN A N 1
ATOM 2028 C CA . ASN A 1 270 ? -42.681 -19.271 87.151 1.00 73.56 270 ASN A CA 1
ATOM 2029 C C . ASN A 1 270 ? -43.019 -18.614 88.501 1.00 73.56 270 ASN A C 1
ATOM 2031 O O . ASN A 1 270 ? -43.326 -19.327 89.454 1.00 73.56 270 ASN A O 1
ATOM 2035 N N . ASP A 1 271 ? -43.023 -17.281 88.576 1.00 66.44 271 ASP A N 1
ATOM 2036 C CA . ASP A 1 271 ? -43.302 -16.532 89.814 1.00 66.44 271 ASP A CA 1
ATOM 2037 C C . ASP A 1 271 ? -44.795 -16.550 90.222 1.00 66.44 271 ASP A C 1
ATOM 2039 O O . ASP A 1 271 ? -45.151 -16.286 91.365 1.00 66.44 271 ASP A O 1
ATOM 2043 N N . LEU A 1 272 ? -45.696 -16.915 89.301 1.00 62.41 272 LEU A N 1
ATOM 2044 C CA . LEU A 1 272 ? -47.144 -16.993 89.550 1.00 62.41 272 LEU A CA 1
ATOM 2045 C C . LEU A 1 272 ? -47.638 -18.416 89.887 1.00 62.41 272 LEU A C 1
ATOM 2047 O O . LEU A 1 272 ? -48.828 -18.591 90.141 1.00 62.41 272 LEU A O 1
ATOM 2051 N N . GLY A 1 273 ? -46.759 -19.431 89.879 1.00 55.25 273 GLY A N 1
ATOM 2052 C CA . GLY A 1 273 ? -47.162 -20.847 89.894 1.00 55.25 273 GLY A CA 1
ATOM 2053 C C . GLY A 1 273 ? -46.628 -21.741 91.019 1.00 55.25 273 GLY A C 1
ATOM 2054 O O . GLY A 1 273 ? -47.113 -22.863 91.139 1.00 55.25 273 GLY A O 1
ATOM 2055 N N . SER A 1 274 ? -45.678 -21.305 91.854 1.00 47.41 274 SER A N 1
ATOM 2056 C CA . SER A 1 274 ? -45.015 -22.216 92.806 1.00 47.41 274 SER A CA 1
ATOM 2057 C C . SER A 1 274 ? -45.045 -21.728 94.253 1.00 47.41 274 SER A C 1
ATOM 2059 O O . SER A 1 274 ? -44.396 -20.753 94.619 1.00 47.41 274 SER A O 1
ATOM 2061 N N . SER A 1 275 ? -45.756 -22.486 95.095 1.00 51.75 275 SER A N 1
ATOM 2062 C CA . SER A 1 275 ? -45.511 -22.544 96.540 1.00 51.75 275 SER A CA 1
ATOM 2063 C C . SER A 1 275 ? -44.067 -22.984 96.835 1.00 51.75 275 SER A C 1
ATOM 2065 O O . SER A 1 275 ? -43.511 -23.791 96.086 1.00 51.75 275 SER A O 1
ATOM 2067 N N . PRO A 1 276 ? -43.462 -22.515 97.940 1.00 47.56 276 PRO A N 1
ATOM 2068 C CA . PRO A 1 276 ? -42.083 -22.827 98.289 1.00 47.56 276 PRO A CA 1
ATOM 2069 C C . PRO A 1 276 ? -41.962 -24.273 98.788 1.00 47.56 276 PRO A C 1
ATOM 2071 O O . PRO A 1 276 ? -42.257 -24.567 99.944 1.00 47.56 276 PRO A O 1
ATOM 2074 N N . ILE A 1 277 ? -41.487 -25.184 97.938 1.00 51.00 277 ILE A N 1
ATOM 2075 C CA . ILE A 1 277 ? -40.922 -26.458 98.395 1.00 51.00 277 ILE A CA 1
ATOM 2076 C C . ILE A 1 277 ? -39.407 -26.340 98.298 1.00 51.00 277 ILE A C 1
ATOM 2078 O O . ILE A 1 277 ? -38.808 -26.382 97.225 1.00 51.00 277 ILE A O 1
ATOM 2082 N N . ALA A 1 278 ? -38.802 -26.142 99.466 1.00 52.56 278 ALA A N 1
ATOM 2083 C CA . ALA A 1 278 ? -37.369 -26.156 99.675 1.00 52.56 278 ALA A CA 1
ATOM 2084 C C . ALA A 1 278 ? -36.791 -27.517 99.264 1.00 52.56 278 ALA A C 1
ATOM 2086 O O . ALA A 1 278 ? -37.058 -28.524 99.911 1.00 52.56 278 ALA A O 1
ATOM 2087 N N . THR A 1 279 ? -35.967 -27.551 98.216 1.00 50.72 279 THR A N 1
ATOM 2088 C CA . THR A 1 279 ? -34.974 -28.619 98.058 1.00 50.72 279 THR A CA 1
ATOM 2089 C C . THR A 1 279 ? -33.678 -28.033 97.509 1.00 50.72 279 THR A C 1
ATOM 2091 O O . THR A 1 279 ? -33.670 -27.261 96.555 1.00 50.72 279 THR A O 1
ATOM 2094 N N . GLN A 1 280 ? -32.600 -28.356 98.215 1.00 47.12 280 GLN A N 1
ATOM 2095 C CA . GLN A 1 280 ? -31.233 -27.864 98.080 1.00 47.12 280 GLN A CA 1
ATOM 2096 C C . GLN A 1 280 ? -30.539 -28.233 96.751 1.00 47.12 280 GLN A C 1
ATOM 2098 O O . GLN A 1 280 ? -30.998 -29.119 96.030 1.00 47.12 280 GLN A O 1
ATOM 2103 N N . PRO A 1 281 ? -29.404 -27.571 96.441 1.00 59.09 281 PRO A N 1
ATOM 2104 C CA . PRO A 1 281 ? -28.750 -27.617 95.140 1.00 59.09 281 PRO A CA 1
ATOM 2105 C C . PRO A 1 281 ? -27.825 -28.833 95.004 1.00 59.09 281 PRO A C 1
ATOM 2107 O O . PRO A 1 281 ? -27.051 -29.137 95.906 1.00 59.09 281 PRO A O 1
ATOM 2110 N N . THR A 1 282 ? -27.840 -29.488 93.840 1.00 50.66 282 THR A N 1
ATOM 2111 C CA . THR A 1 282 ? -26.765 -30.403 93.427 1.00 50.66 282 THR A CA 1
ATOM 2112 C C . THR A 1 282 ? -26.043 -29.806 92.232 1.00 50.66 282 THR A C 1
ATOM 2114 O O . THR A 1 282 ? -26.587 -29.659 91.140 1.00 50.66 282 THR A O 1
ATOM 2117 N N . VAL A 1 283 ? -24.803 -29.417 92.500 1.00 57.53 283 VAL A N 1
ATOM 2118 C CA . VAL A 1 283 ? -23.824 -28.900 91.554 1.00 57.53 283 VAL A CA 1
ATOM 2119 C C . VAL A 1 283 ? -23.371 -30.058 90.664 1.00 57.53 283 VAL A C 1
ATOM 2121 O O . VAL A 1 283 ? -22.699 -30.968 91.138 1.00 57.53 283 VAL A O 1
ATOM 2124 N N . ALA A 1 284 ? -23.713 -30.025 89.378 1.00 44.41 284 ALA A N 1
ATOM 2125 C CA . ALA A 1 284 ? -23.051 -30.834 88.359 1.00 44.41 284 ALA A CA 1
ATOM 2126 C C . AL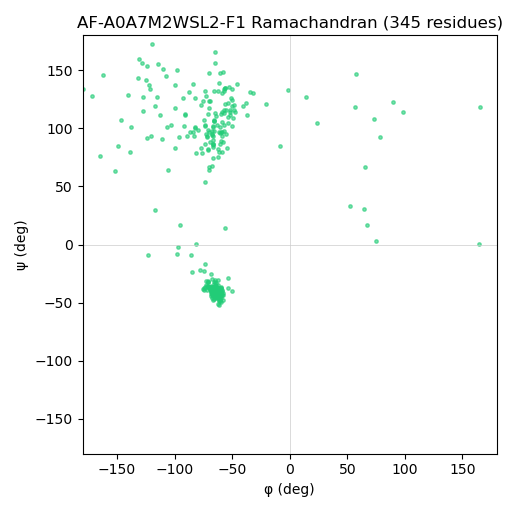A A 1 284 ? -22.451 -29.883 87.325 1.00 44.41 284 ALA A C 1
ATOM 2128 O O . ALA A 1 284 ? -23.106 -29.412 86.397 1.00 44.41 284 ALA A O 1
ATOM 2129 N N . ALA A 1 285 ? -21.184 -29.552 87.562 1.00 53.28 285 ALA A N 1
ATOM 2130 C CA . ALA A 1 285 ? -20.329 -28.876 86.613 1.00 53.28 285 ALA A CA 1
ATOM 2131 C C . ALA A 1 285 ? -20.276 -29.683 85.306 1.00 53.28 285 ALA A C 1
ATOM 2133 O O . ALA A 1 285 ? -19.863 -30.840 85.285 1.00 53.28 285 ALA A O 1
ATOM 2134 N N . SER A 1 286 ? -20.674 -29.068 84.201 1.00 49.44 286 SER A N 1
ATOM 2135 C CA . SER A 1 286 ? -20.272 -29.498 82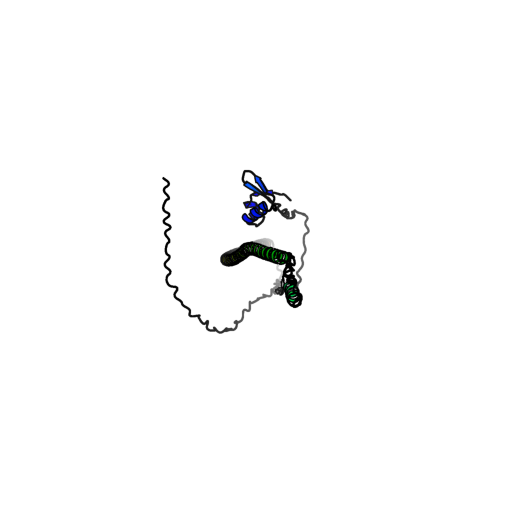.864 1.00 49.44 286 SER A CA 1
ATOM 2136 C C . SER A 1 286 ? -19.978 -28.253 82.052 1.00 49.44 286 SER A C 1
ATOM 2138 O O . SER A 1 286 ? -20.799 -27.736 81.299 1.00 49.44 286 SER A O 1
ATOM 2140 N N . ALA A 1 287 ? -18.774 -27.738 82.295 1.00 53.94 287 ALA A N 1
ATOM 2141 C CA . ALA A 1 287 ? -18.116 -26.771 81.445 1.00 53.94 287 ALA A CA 1
ATOM 2142 C C . ALA A 1 287 ? -17.925 -27.406 80.063 1.00 53.94 287 ALA A C 1
ATOM 2144 O O . ALA A 1 287 ? -16.969 -28.140 79.836 1.00 53.94 287 ALA A O 1
ATOM 2145 N N . THR A 1 288 ? -18.848 -27.137 79.143 1.00 48.69 288 THR A N 1
ATOM 2146 C CA . THR A 1 288 ? -18.593 -27.356 77.720 1.00 48.69 288 THR A CA 1
ATOM 2147 C C . THR A 1 288 ? -18.158 -26.012 77.167 1.00 48.69 288 THR A C 1
ATOM 2149 O O . THR A 1 288 ? -18.975 -25.145 76.864 1.00 48.69 288 THR A O 1
ATOM 2152 N N . GLN A 1 289 ? -16.840 -25.810 77.165 1.00 50.31 289 GLN A N 1
ATOM 2153 C CA . GLN A 1 289 ? -16.193 -24.722 76.445 1.00 50.31 289 GLN A CA 1
ATOM 2154 C C . GLN A 1 289 ? -16.702 -24.713 74.996 1.00 50.31 289 GLN A C 1
ATOM 2156 O O . GLN A 1 289 ? -16.702 -25.772 74.363 1.00 50.31 289 GLN A O 1
ATOM 2161 N N . PRO A 1 290 ? -17.076 -23.557 74.423 1.00 49.78 290 PRO A N 1
ATOM 2162 C CA . PRO A 1 290 ? -17.090 -23.438 72.980 1.00 49.78 290 PRO A CA 1
ATOM 2163 C C . PRO A 1 290 ? -15.634 -23.551 72.527 1.00 49.78 290 PRO A C 1
ATOM 2165 O O . PRO A 1 290 ? -14.822 -22.656 72.759 1.00 49.78 290 PRO A O 1
ATOM 2168 N N . THR A 1 291 ? -15.288 -24.694 71.942 1.00 47.81 291 THR A N 1
ATOM 2169 C CA . THR A 1 291 ? -14.039 -24.879 71.213 1.00 47.81 291 THR A CA 1
ATOM 2170 C C . THR A 1 291 ? -14.013 -23.854 70.087 1.00 47.81 291 THR A C 1
ATOM 2172 O O . THR A 1 291 ? -14.607 -24.044 69.027 1.00 47.81 291 THR A O 1
ATOM 2175 N N . LEU A 1 292 ? -13.337 -22.738 70.350 1.00 48.41 292 LEU A N 1
ATOM 2176 C CA . LEU A 1 292 ? -12.780 -21.868 69.336 1.00 48.41 292 LEU A CA 1
ATOM 2177 C C . LEU A 1 292 ? -11.805 -22.743 68.542 1.00 48.41 292 LEU A C 1
ATOM 2179 O O . LEU A 1 292 ? -10.686 -23.002 68.980 1.00 48.41 292 LEU A O 1
ATOM 2183 N N . VAL A 1 293 ? -12.262 -23.284 67.412 1.00 46.88 293 VAL A N 1
ATOM 2184 C CA . VAL A 1 293 ? -11.372 -23.877 66.413 1.00 46.88 293 VAL A CA 1
ATOM 2185 C C . VAL A 1 293 ? -10.643 -22.709 65.763 1.00 46.88 293 VAL A C 1
ATOM 2187 O O . VAL A 1 293 ? -11.027 -22.191 64.718 1.00 46.88 293 VAL A O 1
ATOM 2190 N N . GLU A 1 294 ? -9.604 -22.259 66.453 1.00 46.06 294 GLU A N 1
ATOM 2191 C CA . GLU A 1 294 ? -8.518 -21.474 65.901 1.00 46.06 294 GLU A CA 1
ATOM 2192 C C . GLU A 1 294 ? -7.769 -22.399 64.936 1.00 46.06 294 GLU A C 1
ATOM 2194 O O . GLU A 1 294 ? -6.831 -23.114 65.285 1.00 46.06 294 GLU A O 1
ATOM 2199 N N . GLY A 1 295 ? -8.280 -22.482 63.708 1.00 39.66 295 GLY A N 1
ATOM 2200 C CA . GLY A 1 295 ? -7.523 -23.052 62.610 1.00 39.66 295 GLY A CA 1
ATOM 2201 C C . GLY A 1 295 ? -6.287 -22.178 62.388 1.00 39.66 295 GLY A C 1
ATOM 2202 O O . GLY A 1 295 ? -6.431 -20.955 62.312 1.00 39.66 295 GLY A O 1
ATOM 2203 N N . PRO A 1 296 ? -5.080 -22.755 62.262 1.00 50.81 296 PRO A N 1
ATOM 2204 C CA . PRO A 1 296 ? -3.899 -21.995 61.902 1.00 50.81 296 PRO A CA 1
ATOM 2205 C C . PRO A 1 296 ? -4.047 -21.559 60.444 1.00 50.81 296 PRO A C 1
ATOM 2207 O O . PRO A 1 296 ? -3.591 -22.236 59.523 1.00 50.81 296 PRO A O 1
ATOM 2210 N N . ILE A 1 297 ? -4.676 -20.407 60.212 1.00 46.75 297 ILE A N 1
ATOM 2211 C CA . ILE A 1 297 ? -4.426 -19.659 58.987 1.00 46.75 297 ILE A CA 1
ATOM 2212 C C . ILE A 1 297 ? -3.046 -19.059 59.185 1.00 46.75 297 ILE A C 1
ATOM 2214 O O . ILE A 1 297 ? -2.868 -17.967 59.713 1.00 46.75 297 ILE A O 1
ATOM 2218 N N . LYS A 1 298 ? -2.062 -19.870 58.814 1.00 43.56 298 LYS A N 1
ATOM 2219 C CA . LYS A 1 298 ? -0.707 -19.476 58.486 1.00 43.56 298 LYS A CA 1
ATOM 2220 C C . LYS A 1 298 ? -0.780 -18.132 57.745 1.00 43.56 298 LYS A C 1
ATOM 2222 O O . LYS A 1 298 ? -1.302 -18.102 56.628 1.00 43.56 298 LYS A O 1
ATOM 2227 N N . PRO A 1 299 ? -0.319 -17.013 58.324 1.00 48.44 299 PRO A N 1
ATOM 2228 C CA . PRO A 1 299 ? -0.008 -15.870 57.502 1.00 48.44 299 PRO A CA 1
ATOM 2229 C C . PRO A 1 299 ? 1.240 -16.292 56.735 1.00 48.44 299 PRO A C 1
ATOM 2231 O O . PRO A 1 299 ? 2.355 -16.216 57.251 1.00 48.44 299 PRO A O 1
ATOM 2234 N N . ASP A 1 300 ? 1.067 -16.771 55.504 1.00 42.31 300 ASP A N 1
ATOM 2235 C CA . ASP A 1 300 ? 2.125 -16.646 54.510 1.00 42.31 300 ASP A CA 1
ATOM 2236 C C . ASP A 1 300 ? 2.247 -15.138 54.228 1.00 42.31 300 ASP A C 1
ATOM 2238 O O . ASP A 1 300 ? 1.791 -14.592 53.225 1.00 42.31 300 ASP A O 1
ATOM 2242 N N . THR A 1 301 ? 2.845 -14.444 55.199 1.00 41.84 301 THR A N 1
ATOM 2243 C CA . THR A 1 301 ? 3.545 -13.187 55.024 1.00 41.84 301 THR A CA 1
ATOM 2244 C C . THR A 1 301 ? 4.700 -13.516 54.093 1.00 41.84 301 THR A C 1
ATOM 2246 O O . THR A 1 301 ? 5.831 -13.751 54.514 1.00 41.84 301 THR A O 1
ATOM 2249 N N . HIS A 1 302 ? 4.415 -13.553 52.796 1.00 42.28 302 HIS A N 1
ATOM 2250 C CA . HIS A 1 302 ? 5.423 -13.210 51.818 1.00 42.28 302 HIS A CA 1
ATOM 2251 C C . HIS A 1 302 ? 5.711 -11.724 52.012 1.00 42.28 302 HIS A C 1
ATOM 2253 O O . HIS A 1 302 ? 5.125 -10.857 51.371 1.00 42.28 302 HIS A O 1
ATOM 2259 N N . SER A 1 303 ? 6.616 -11.432 52.942 1.00 38.94 303 SER A N 1
ATOM 2260 C CA . SER A 1 303 ? 7.461 -10.258 52.828 1.00 38.94 303 SER A CA 1
ATOM 2261 C C . SER A 1 303 ? 8.064 -10.280 51.421 1.00 38.94 303 SER A C 1
ATOM 2263 O O . SER A 1 303 ? 8.732 -11.264 51.083 1.00 38.94 303 SER A O 1
ATOM 2265 N N . PRO A 1 304 ? 7.918 -9.235 50.592 1.00 52.06 304 PRO A N 1
ATOM 2266 C CA . PRO A 1 304 ? 8.962 -8.957 49.632 1.00 52.06 304 PRO A CA 1
ATOM 2267 C C . PRO A 1 304 ? 10.189 -8.541 50.448 1.00 52.06 304 PRO A C 1
ATOM 2269 O O . PRO A 1 304 ? 10.356 -7.386 50.837 1.00 52.06 304 PRO A O 1
ATOM 2272 N N . THR A 1 305 ? 11.045 -9.518 50.745 1.00 44.22 305 THR A N 1
ATOM 2273 C CA . THR A 1 305 ? 12.465 -9.274 50.976 1.00 44.22 305 THR A CA 1
ATOM 2274 C C . THR A 1 305 ? 13.008 -8.665 49.689 1.00 44.22 305 THR A C 1
ATOM 2276 O O . THR A 1 305 ? 13.445 -9.372 48.788 1.00 44.22 305 THR A O 1
ATOM 2279 N N . THR A 1 306 ? 12.954 -7.340 49.592 1.00 47.09 306 THR A N 1
ATOM 2280 C CA . THR A 1 306 ? 13.813 -6.573 48.695 1.00 47.09 306 THR A CA 1
ATOM 2281 C C . THR A 1 306 ? 14.942 -6.014 49.551 1.00 47.09 306 THR A C 1
ATOM 2283 O O . THR A 1 306 ? 14.897 -4.894 50.049 1.00 47.09 306 THR A O 1
ATOM 2286 N N . GLN A 1 307 ? 15.950 -6.851 49.758 1.00 45.78 307 GLN A N 1
ATOM 2287 C CA . GLN A 1 307 ? 17.301 -6.485 50.173 1.00 45.78 307 GLN A CA 1
ATOM 2288 C C . GLN A 1 307 ? 18.240 -7.070 49.102 1.00 45.78 307 GLN A C 1
ATOM 2290 O O . GLN A 1 307 ? 17.910 -8.127 48.565 1.00 45.78 307 GLN A O 1
ATOM 2295 N N . PRO A 1 308 ? 19.443 -6.537 48.839 1.00 46.62 308 PRO A N 1
ATOM 2296 C CA . PRO A 1 308 ? 19.945 -5.166 48.884 1.00 46.62 308 PRO A CA 1
ATOM 2297 C C . PRO A 1 308 ? 20.458 -4.702 47.498 1.00 46.62 308 PRO A C 1
ATOM 2299 O O . PRO A 1 308 ? 20.589 -5.481 46.561 1.00 46.62 308 PRO A O 1
ATOM 2302 N N . ALA A 1 309 ? 20.792 -3.413 47.419 1.00 48.19 309 ALA A N 1
ATOM 2303 C CA . ALA A 1 309 ? 21.893 -2.836 46.643 1.00 48.19 309 ALA A CA 1
ATOM 2304 C C . ALA A 1 309 ? 22.418 -3.635 45.431 1.00 48.19 309 ALA A C 1
ATOM 2306 O O . ALA A 1 309 ? 23.255 -4.531 45.559 1.00 48.19 309 ALA A O 1
ATOM 2307 N N . HIS A 1 310 ? 22.042 -3.182 44.233 1.00 40.59 310 HIS A N 1
ATOM 2308 C CA . HIS A 1 310 ? 22.901 -3.374 43.073 1.00 40.59 310 HIS A CA 1
ATOM 2309 C C . HIS A 1 310 ? 24.281 -2.757 43.355 1.00 40.59 310 HIS A C 1
ATOM 2311 O O . HIS A 1 310 ? 24.354 -1.629 43.856 1.00 40.59 310 HIS A O 1
ATOM 2317 N N . PRO A 1 311 ? 25.375 -3.464 43.029 1.00 50.97 311 PRO A N 1
ATOM 2318 C CA . PRO A 1 311 ? 26.700 -2.887 43.080 1.00 50.97 311 PRO A CA 1
ATOM 2319 C C . PRO A 1 311 ? 26.775 -1.715 42.106 1.00 50.97 311 PRO A C 1
ATOM 2321 O O . PRO A 1 311 ? 26.290 -1.782 40.974 1.00 50.97 311 PRO A O 1
ATOM 2324 N N . ALA A 1 312 ? 27.434 -0.659 42.571 1.00 47.56 312 ALA A N 1
ATOM 2325 C CA . ALA A 1 312 ? 28.026 0.377 41.753 1.00 47.56 312 ALA A CA 1
ATOM 2326 C C . ALA A 1 312 ? 28.983 -0.265 40.733 1.00 47.56 312 ALA A C 1
ATOM 2328 O O . ALA A 1 312 ? 30.190 -0.356 40.939 1.00 47.56 312 ALA A O 1
ATOM 2329 N N . GLY A 1 313 ? 28.426 -0.737 39.621 1.00 41.22 313 GLY A N 1
ATOM 2330 C CA . GLY A 1 313 ? 29.146 -1.006 38.390 1.00 41.22 313 GLY A CA 1
ATOM 2331 C C . GLY A 1 313 ? 29.421 0.328 37.724 1.00 41.22 313 GLY A C 1
ATOM 2332 O O . GLY A 1 313 ? 28.697 0.738 36.821 1.00 41.22 313 GLY A O 1
ATOM 2333 N N . GLY A 1 314 ? 30.440 1.026 38.223 1.00 45.38 314 GLY A N 1
ATOM 2334 C CA . GLY A 1 314 ? 31.064 2.131 37.518 1.00 45.38 314 GLY A CA 1
ATOM 2335 C C . GLY A 1 314 ? 31.605 1.621 36.190 1.00 45.38 314 GLY A C 1
ATOM 2336 O O . GLY A 1 314 ? 32.730 1.135 36.113 1.00 45.38 314 GLY A O 1
ATOM 2337 N N . ILE A 1 315 ? 30.801 1.731 35.136 1.00 39.38 315 ILE A N 1
ATOM 2338 C CA . ILE A 1 315 ? 31.335 1.769 33.785 1.00 39.38 315 ILE A CA 1
ATOM 2339 C C . ILE A 1 315 ? 31.928 3.160 33.666 1.00 39.38 315 ILE A C 1
ATOM 2341 O O . ILE A 1 315 ? 31.217 4.165 33.676 1.00 39.38 315 ILE A O 1
ATOM 2345 N N . ALA A 1 316 ? 33.255 3.181 33.677 1.00 42.62 316 ALA A N 1
ATOM 2346 C CA . ALA A 1 316 ? 34.065 4.343 33.417 1.00 42.62 316 ALA A CA 1
ATOM 2347 C C . ALA A 1 316 ? 33.425 5.181 32.306 1.00 42.62 316 ALA A C 1
ATOM 2349 O O . ALA A 1 316 ? 33.226 4.711 31.183 1.00 42.62 316 ALA A O 1
ATOM 2350 N N . ALA A 1 317 ? 33.125 6.434 32.643 1.00 43.28 317 ALA A N 1
ATOM 2351 C CA . ALA A 1 317 ? 33.032 7.501 31.675 1.00 43.28 317 ALA A CA 1
ATOM 2352 C C . ALA A 1 317 ? 34.388 7.570 30.962 1.00 43.28 317 ALA A C 1
ATOM 2354 O O . ALA A 1 317 ? 35.310 8.261 31.392 1.00 43.28 317 ALA A O 1
ATOM 2355 N N . GLY A 1 318 ? 34.530 6.791 29.891 1.00 40.06 318 GLY A N 1
ATOM 2356 C CA . GLY A 1 318 ? 35.499 7.100 28.861 1.00 40.06 318 GLY A CA 1
ATOM 2357 C C . GLY A 1 318 ? 35.171 8.506 28.358 1.00 40.06 318 GLY A C 1
ATOM 2358 O O . GLY A 1 318 ? 33.989 8.808 28.153 1.00 40.06 318 GLY A O 1
ATOM 2359 N N . PRO A 1 319 ? 36.161 9.398 28.207 1.00 51.47 319 PRO A N 1
ATOM 2360 C CA . PRO A 1 319 ? 35.909 10.711 27.648 1.00 51.47 319 PRO A CA 1
ATOM 2361 C C . PRO A 1 319 ? 35.336 10.511 26.247 1.00 51.47 319 PRO A C 1
ATOM 2363 O O . PRO A 1 319 ? 36.033 10.055 25.342 1.00 51.47 319 PRO A O 1
ATOM 2366 N N . VAL A 1 320 ? 34.060 10.858 26.066 1.00 43.84 320 VAL A N 1
ATOM 2367 C CA . VAL A 1 320 ? 33.532 11.159 24.740 1.00 43.84 320 VAL A CA 1
ATOM 2368 C C . VAL A 1 320 ? 34.337 12.355 24.268 1.00 43.84 320 VAL A C 1
ATOM 2370 O O . VAL A 1 320 ? 34.099 13.499 24.653 1.00 43.84 320 VAL A O 1
ATOM 2373 N N . THR A 1 321 ? 35.365 12.056 23.486 1.00 46.09 321 THR A N 1
ATOM 2374 C CA . THR A 1 321 ? 36.057 13.022 22.661 1.00 46.09 321 THR A CA 1
ATOM 2375 C C . THR A 1 321 ? 34.987 13.619 21.759 1.00 46.09 321 THR A C 1
ATOM 2377 O O . THR A 1 321 ? 34.522 12.978 20.821 1.00 46.09 321 THR A O 1
ATOM 2380 N N . GLN A 1 322 ? 34.540 14.830 22.093 1.00 47.56 322 GLN A N 1
ATOM 2381 C CA . GLN A 1 322 ? 33.915 15.724 21.132 1.00 47.56 322 GLN A CA 1
ATOM 2382 C C . GLN A 1 322 ? 34.824 15.765 19.898 1.00 47.56 322 GLN A C 1
ATOM 2384 O O . GLN A 1 322 ? 35.969 16.208 20.027 1.00 47.56 322 GLN A O 1
ATOM 2389 N N . PRO A 1 323 ? 34.363 15.383 18.697 1.00 53.34 323 PRO A N 1
ATOM 2390 C CA . PRO A 1 323 ? 34.954 15.944 17.504 1.00 53.34 323 PRO A CA 1
ATOM 2391 C C . PRO A 1 323 ? 34.580 17.426 17.492 1.00 53.34 323 PRO A C 1
ATOM 2393 O O . PRO A 1 323 ? 33.480 17.837 17.117 1.00 53.34 323 PRO A O 1
ATOM 2396 N N . ALA A 1 324 ? 35.522 18.235 17.969 1.00 52.34 324 ALA A N 1
ATOM 2397 C CA . ALA A 1 324 ? 35.617 19.629 17.608 1.00 52.34 324 ALA A CA 1
ATOM 2398 C C . ALA A 1 324 ? 35.748 19.704 16.083 1.00 52.34 324 ALA A C 1
ATOM 2400 O O . ALA A 1 324 ? 36.828 19.561 15.522 1.00 52.34 324 ALA A O 1
ATOM 2401 N N . SER A 1 325 ? 34.629 19.941 15.414 1.00 43.75 325 SER A N 1
ATOM 2402 C CA . SER A 1 325 ? 34.626 20.418 14.040 1.00 43.75 325 SER A CA 1
ATOM 2403 C C . SER A 1 325 ? 33.392 21.278 13.815 1.00 43.75 325 SER A C 1
ATOM 2405 O O . SER A 1 325 ? 32.369 20.842 13.296 1.00 43.75 325 SER A O 1
ATOM 2407 N N . LYS A 1 326 ? 33.546 22.559 14.179 1.00 49.59 326 LYS A N 1
ATOM 2408 C CA . LYS A 1 326 ? 33.132 23.647 13.283 1.00 49.59 326 LYS A CA 1
ATOM 2409 C C . LYS A 1 326 ? 33.651 23.304 11.876 1.00 49.59 326 LYS A C 1
ATOM 2411 O O . LYS A 1 326 ? 34.805 22.902 11.741 1.00 49.59 326 LYS A O 1
ATOM 2416 N N . PRO A 1 327 ? 32.841 23.527 10.842 1.00 55.03 327 PRO A N 1
ATOM 2417 C CA . PRO A 1 327 ? 33.019 24.802 10.168 1.00 55.03 327 PRO A CA 1
ATOM 2418 C C . PRO A 1 327 ? 31.722 25.600 10.108 1.00 55.03 327 PRO A C 1
ATOM 2420 O O . PRO A 1 327 ? 30.628 25.076 9.921 1.00 55.03 327 PRO A O 1
ATOM 2423 N N . ALA A 1 328 ? 31.891 26.906 10.290 1.00 55.47 328 ALA A N 1
ATOM 2424 C CA . ALA A 1 328 ? 30.889 27.910 10.012 1.00 55.47 328 ALA A CA 1
ATOM 2425 C C . ALA A 1 328 ? 30.369 27.720 8.580 1.00 55.47 328 ALA A C 1
ATOM 2427 O O . ALA A 1 328 ? 31.107 27.950 7.622 1.00 55.47 328 ALA A O 1
ATOM 2428 N N . LEU A 1 329 ? 29.108 27.305 8.439 1.00 42.03 329 LEU A N 1
ATOM 2429 C CA . LEU A 1 329 ? 28.406 27.452 7.176 1.00 42.03 329 LEU A CA 1
ATOM 2430 C C . LEU A 1 329 ? 27.932 28.901 7.100 1.00 42.03 329 LEU A C 1
ATOM 2432 O O . LEU A 1 329 ? 26.968 29.327 7.735 1.00 42.03 329 LEU A O 1
ATOM 2436 N N . THR A 1 330 ? 28.738 29.656 6.373 1.00 47.25 330 THR A N 1
ATOM 2437 C CA . THR A 1 330 ? 28.493 30.963 5.786 1.00 47.25 330 THR A CA 1
ATOM 2438 C C . THR A 1 330 ? 27.026 31.126 5.402 1.00 47.25 330 THR A C 1
ATOM 2440 O O . THR A 1 330 ? 26.450 30.268 4.734 1.00 47.25 330 THR A O 1
ATOM 2443 N N . GLY A 1 331 ? 26.431 32.245 5.816 1.00 50.72 331 GLY A N 1
ATOM 2444 C CA . GLY A 1 331 ? 25.060 32.605 5.484 1.00 50.72 331 GLY A CA 1
ATOM 2445 C C . GLY A 1 331 ? 24.825 32.583 3.978 1.00 50.72 331 GLY A C 1
ATOM 2446 O O . GLY A 1 331 ? 25.223 33.499 3.259 1.00 50.72 331 GLY A O 1
ATOM 2447 N N . GLN A 1 332 ? 24.135 31.549 3.511 1.00 43.47 332 GLN A N 1
ATOM 2448 C CA . GLN A 1 332 ? 23.531 31.535 2.194 1.00 43.47 332 GLN A CA 1
ATOM 2449 C C . GLN A 1 332 ? 22.175 32.228 2.328 1.00 43.47 332 GLN A C 1
ATOM 2451 O O . GLN A 1 332 ? 21.186 31.663 2.790 1.00 43.47 332 GLN A O 1
ATOM 2456 N N . ARG A 1 333 ? 22.175 33.521 1.994 1.00 49.66 333 ARG A N 1
ATOM 2457 C CA . ARG A 1 333 ? 20.968 34.323 1.786 1.00 49.66 333 ARG A CA 1
ATOM 2458 C C . ARG A 1 333 ? 20.052 33.569 0.809 1.00 49.66 333 ARG A C 1
ATOM 2460 O O . ARG A 1 333 ? 20.514 33.267 -0.291 1.00 49.66 333 ARG A O 1
ATOM 2467 N N . PRO A 1 334 ? 18.779 33.309 1.142 1.00 52.53 334 PRO A N 1
ATOM 2468 C CA . PRO A 1 334 ? 17.823 32.857 0.147 1.00 52.53 334 PRO A CA 1
ATOM 2469 C C . PRO A 1 334 ? 17.607 33.998 -0.853 1.00 52.53 334 PRO A C 1
ATOM 2471 O O . PRO A 1 334 ? 17.001 35.024 -0.540 1.00 52.53 334 PRO A O 1
ATOM 2474 N N . THR A 1 335 ? 18.146 33.846 -2.059 1.00 54.09 335 THR A N 1
ATOM 2475 C CA . THR A 1 335 ? 17.704 34.611 -3.220 1.00 54.09 335 THR A CA 1
ATOM 2476 C C . THR A 1 335 ? 16.285 34.163 -3.537 1.00 54.09 335 THR A C 1
ATOM 2478 O O . THR A 1 335 ? 16.056 33.102 -4.113 1.00 54.09 335 THR A O 1
ATOM 2481 N N . TYR A 1 336 ? 15.315 34.978 -3.132 1.00 45.84 336 TYR A N 1
ATOM 2482 C CA . TYR A 1 336 ? 13.965 34.914 -3.666 1.00 45.84 336 TYR A CA 1
ATOM 2483 C C . TYR A 1 336 ? 14.055 35.176 -5.171 1.00 45.84 336 TYR A C 1
ATOM 2485 O O . TYR A 1 336 ? 14.212 36.316 -5.605 1.00 45.84 336 TYR A O 1
ATOM 2493 N N . ILE A 1 337 ? 13.989 34.116 -5.975 1.00 48.88 337 ILE A N 1
ATOM 2494 C CA . ILE A 1 337 ? 13.691 34.246 -7.398 1.00 48.88 337 ILE A CA 1
ATOM 2495 C C . ILE A 1 337 ? 12.211 34.615 -7.463 1.00 48.88 337 ILE A C 1
ATOM 2497 O O . ILE A 1 337 ? 11.329 33.759 -7.407 1.00 48.88 337 ILE A O 1
ATOM 2501 N N . THR A 1 338 ? 11.943 35.918 -7.505 1.00 51.66 338 THR A N 1
ATOM 2502 C CA . THR A 1 338 ? 10.643 36.438 -7.911 1.00 51.66 338 THR A CA 1
ATOM 2503 C C . THR A 1 338 ? 10.439 36.027 -9.366 1.00 51.66 338 THR A C 1
ATOM 2505 O O . THR A 1 338 ? 11.058 36.565 -10.280 1.00 51.66 338 THR A O 1
ATOM 2508 N N . ASN A 1 339 ? 9.623 34.998 -9.587 1.00 48.34 339 ASN A N 1
ATOM 2509 C CA . ASN A 1 339 ? 9.108 34.680 -10.912 1.00 48.34 339 ASN A CA 1
ATOM 2510 C C . ASN A 1 339 ? 8.092 35.769 -11.272 1.00 48.34 339 ASN A C 1
ATOM 2512 O O . ASN A 1 339 ? 6.887 35.605 -11.081 1.00 48.34 339 ASN A O 1
ATOM 2516 N N . SER A 1 340 ? 8.594 36.903 -11.763 1.00 45.34 340 SER A N 1
ATOM 2517 C CA . SER A 1 340 ? 7.796 37.884 -12.491 1.00 45.34 340 SER A CA 1
ATOM 2518 C C . SER A 1 340 ? 7.367 37.239 -13.803 1.00 45.34 340 SER A C 1
ATOM 2520 O O . SER A 1 340 ? 8.052 37.306 -14.819 1.00 45.34 340 SER A O 1
ATOM 2522 N N . ARG A 1 341 ? 6.245 36.526 -13.742 1.00 50.88 341 ARG A N 1
ATOM 2523 C CA . ARG A 1 341 ? 5.530 36.015 -14.903 1.00 50.88 341 ARG A CA 1
ATOM 2524 C C . ARG A 1 341 ? 4.857 37.218 -15.556 1.00 50.88 341 ARG A C 1
ATOM 2526 O O . ARG A 1 341 ? 3.799 37.647 -15.104 1.00 50.88 341 ARG A O 1
ATOM 2533 N N . GLU A 1 342 ? 5.514 37.798 -16.556 1.00 58.72 342 GLU A N 1
ATOM 2534 C CA . GLU A 1 342 ? 4.886 38.805 -17.407 1.00 58.72 342 GLU A CA 1
ATOM 2535 C C . GLU A 1 342 ? 3.607 38.223 -18.035 1.00 58.72 342 GLU A C 1
ATOM 2537 O O . GLU A 1 342 ? 3.611 37.071 -18.493 1.00 58.72 342 GLU A O 1
ATOM 2542 N N . PRO A 1 343 ? 2.492 38.972 -18.033 1.00 64.69 343 PRO A N 1
ATOM 2543 C CA . PRO A 1 343 ? 1.299 38.581 -18.757 1.00 64.69 343 PRO A CA 1
ATOM 2544 C C . PRO A 1 343 ? 1.568 38.709 -20.259 1.00 64.69 343 PRO A C 1
ATOM 2546 O O . PRO A 1 343 ? 1.838 39.789 -20.776 1.00 64.69 343 PRO A O 1
ATOM 2549 N N . PHE A 1 344 ? 1.497 37.576 -20.948 1.00 64.69 344 PHE A N 1
ATOM 2550 C CA . PHE A 1 344 ? 1.484 37.501 -22.401 1.00 64.69 344 PHE A CA 1
ATOM 2551 C C . PHE A 1 344 ? 0.198 38.177 -22.901 1.00 64.69 344 PHE A C 1
ATOM 2553 O O . PHE A 1 344 ? -0.894 37.687 -22.613 1.00 64.69 344 PHE A O 1
ATOM 2560 N N . ASP A 1 345 ? 0.337 39.311 -23.588 1.00 59.62 345 ASP A N 1
ATOM 2561 C CA . ASP A 1 345 ? -0.747 40.061 -24.232 1.00 59.62 345 ASP A CA 1
ATOM 2562 C C . ASP A 1 345 ? -0.899 39.571 -25.686 1.00 59.62 345 ASP A C 1
ATOM 2564 O O . ASP A 1 345 ? 0.024 39.762 -26.484 1.00 59.62 345 ASP A O 1
ATOM 2568 N N . PRO A 1 346 ? -1.997 38.882 -26.051 1.00 69.88 346 PRO A N 1
ATOM 2569 C CA . PRO A 1 346 ? -2.258 38.499 -27.427 1.00 69.88 346 PRO A CA 1
ATOM 2570 C C . PRO A 1 346 ? -3.095 39.584 -28.119 1.00 69.88 346 PRO A C 1
ATOM 2572 O O . PRO A 1 346 ? -4.317 39.646 -27.957 1.00 69.88 346 PRO A O 1
ATOM 2575 N N . ARG A 1 347 ? -2.433 40.404 -28.936 1.00 58.28 347 ARG A N 1
ATOM 2576 C CA . ARG A 1 347 ? -3.069 41.182 -30.005 1.00 58.28 347 ARG A CA 1
ATOM 2577 C C . ARG A 1 347 ? -2.558 40.752 -31.365 1.00 58.28 347 ARG A C 1
ATOM 2579 O O . ARG A 1 347 ? -1.330 40.544 -31.484 1.00 58.28 347 ARG A O 1
#

Foldseek 3Di:
DPWDWAALVVVCVQVVHDSVVSVVCVVVVNWDWDQDPNGIITTDDDDDPPPPPPPDDPDDDDDDDDDDDDDDDDDDDDDDDDDDDPPPPPPDDPPDDPPDPPDPPPPPVPPVDCVVVVVVVVPVPPDDPDPPPVVVVVVVVVVVVVVVVVVVVVVVVVVVVVVVVVVVVVVVVVVVVVVVVVVVVVVVVVVVVVVVVVVVVVVVVVVVVVVVVVVVVVVVVVVVVVVVVVVVVVVVVVVVVVVVVVVVVVVVVVVVVVVVVVVVVVVVVVVVDDDDDDDDDDDDDDPPDPPPPPPPPPPPPPDPPPDDDDDPPPPDPDPPPPPPDDDDPDDPDPPPPPPPPDDDDDD

Sequence (347 aa):
MPDTWQTIEQAAVTLGLSVRTVNRHITGGKLESRLFEGRREVLVSLPDPVRPADSTKSAAPQRAASAAPSASGTTDTPPAPESTVNFTMGAAANDRNDAASSNPSANAAADKPAYESVRRAMFDSESNEKPLDLRTMLTLADSADDKASLAVAAYQTLARTSEMQVHSLRRVALGAWAAVGVMAAGAIMAVGWGTYRLTTSEGTSSYLRAQVTDQKTEINHLTDERDRARNELVRLQIESARLQDRLSQLADAQSVAEIARYALRTIKQNDLGSSPIATQPTVAASATQPTLVEGPIKPDTHSPTTQPAHPAGGIAAGPVTQPASKPALTGQRPTYITNSREPFDPR

Secondary structure (DSSP, 8-state):
--EEEEEHHHHHHHHT--HHHHHHHHHTTSS-EEEETTEEEEEEE-------------------------------PPPP---------------------------------THHHHHHHHHS-TT------HHHHHHHHHHHHHHHHHHHHHHHHHHHHHHHHHHHHHHHHHHHHHHHHHHHHHHHHHHHHHHHHHHHHHHHHHHHHHHHHHHHHHHHHHHHHHHHHHHHHHHHHHHHHHHHHHHHHHHHHHHHHHHHHHHHHHHHHHTTT--------------------------------------------------------------------------

pLDDT: mean 72.75, std 22.44, range [36.59, 98.44]